Protein AF-A0A7C7IJE5-F1 (afdb_monomer_lite)

Secondary structure (DSSP, 8-state):
-----PPPTT----BSS--STT-EEEEES-S-----GGGGTTSHHHHHHHS---------HHHHHHHHHHHHHHHHTT--SEEEE--TTHHHHHHHHHHHHHT-EEEESS---HHHHHHHHH---SS-EEEEE-GGGHHHHHHHHHTTT--EEEEEEEESSEEEETTTEEEEHHHHHHHHHHHHHTT--

Sequence (189 aa):
MSTLGKIDSGTPIIKSGFSNKGDIVGIIGVSKLDLTYSDLKGSEYENFFYNTITGIPSIDLNLEKNVHNINRKLVKNKFLKSANDCSDGGLITTLLEKCFIGNLGFEFTKPISKEKLVPTLFGECNSRIVISADQNNKINIEKALSKSNVPFLWIGKVTEKNLKINNQININLTELKNKWSTKLNHISH

Structure (mmCIF, N/CA/C/O backbone):
data_AF-A0A7C7IJE5-F1
#
_entry.id   AF-A0A7C7IJE5-F1
#
loop_
_atom_site.group_PDB
_atom_site.id
_atom_site.type_symbol
_atom_site.label_atom_id
_atom_site.label_alt_id
_atom_site.label_comp_id
_atom_site.label_asym_id
_atom_site.label_entity_id
_atom_site.label_seq_id
_atom_site.pdbx_PDB_ins_code
_atom_site.Cartn_x
_atom_site.Cartn_y
_atom_site.Cartn_z
_atom_site.occupancy
_atom_site.B_iso_or_equiv
_atom_site.auth_seq_id
_atom_site.auth_comp_id
_atom_site.auth_asym_id
_atom_site.auth_atom_id
_atom_site.pdbx_PDB_model_num
ATOM 1 N N . MET A 1 1 ? -12.564 10.887 -15.207 1.00 45.19 1 MET A N 1
ATOM 2 C CA . MET A 1 1 ? -13.932 10.734 -14.662 1.00 45.19 1 MET A CA 1
ATOM 3 C C . MET A 1 1 ? -13.985 11.478 -13.340 1.00 45.19 1 MET A C 1
ATOM 5 O O . MET A 1 1 ? -13.096 11.263 -12.531 1.00 45.19 1 MET A O 1
ATOM 9 N N . SER A 1 2 ? -14.962 12.355 -13.127 1.00 33.16 2 SER A N 1
ATOM 10 C CA . SER A 1 2 ? -15.138 13.041 -11.839 1.00 33.16 2 SER A CA 1
ATOM 11 C C . SER A 1 2 ? -16.311 12.411 -11.097 1.00 33.16 2 SER A C 1
ATOM 13 O O . SER A 1 2 ? -17.360 12.179 -11.694 1.00 33.16 2 SER A O 1
ATOM 15 N N . THR A 1 3 ? -16.141 12.113 -9.810 1.00 63.78 3 THR A N 1
ATOM 16 C CA . THR A 1 3 ? -17.174 11.488 -8.969 1.00 63.78 3 THR A CA 1
ATOM 17 C C . THR A 1 3 ? -17.486 12.367 -7.763 1.00 63.78 3 THR A C 1
ATOM 19 O O . THR A 1 3 ? -16.565 12.829 -7.094 1.00 63.78 3 THR A O 1
ATOM 22 N N . LEU A 1 4 ? -18.771 12.555 -7.447 1.00 56.91 4 LEU A N 1
ATOM 23 C CA . LEU A 1 4 ? -19.226 13.219 -6.223 1.00 56.91 4 LEU A CA 1
ATOM 24 C C . LEU A 1 4 ? -19.706 12.162 -5.219 1.00 56.91 4 LEU A C 1
ATOM 26 O O . LEU A 1 4 ? -20.563 11.343 -5.543 1.00 56.91 4 LEU A O 1
ATOM 30 N N . GLY A 1 5 ? -19.164 12.186 -4.001 1.00 64.00 5 GLY A N 1
ATOM 31 C CA . GLY A 1 5 ? -19.556 11.291 -2.912 1.00 64.00 5 GLY A CA 1
ATOM 32 C C . GLY A 1 5 ? -20.059 12.071 -1.701 1.00 64.00 5 GLY A C 1
ATOM 33 O O . GLY A 1 5 ? -19.465 13.077 -1.317 1.00 64.00 5 GLY A O 1
ATOM 34 N N . LYS A 1 6 ? -21.142 11.602 -1.073 1.00 72.56 6 LYS A N 1
ATOM 35 C CA . LYS A 1 6 ? -21.612 12.128 0.214 1.00 72.56 6 LYS A CA 1
ATOM 36 C C . LYS A 1 6 ? -20.876 11.414 1.347 1.00 72.56 6 LYS A C 1
ATOM 38 O O . LYS A 1 6 ? -20.897 10.187 1.415 1.00 72.56 6 LYS A O 1
ATOM 43 N N . ILE A 1 7 ? -20.248 12.179 2.234 1.00 77.12 7 ILE A N 1
ATOM 44 C CA . ILE A 1 7 ? -19.642 11.655 3.461 1.00 77.12 7 ILE A CA 1
ATOM 45 C C . ILE A 1 7 ? -20.681 11.760 4.580 1.00 77.12 7 ILE A C 1
ATOM 47 O O . ILE A 1 7 ? -21.183 12.847 4.864 1.00 77.12 7 ILE A O 1
ATOM 51 N N . ASP A 1 8 ? -21.019 10.629 5.199 1.00 78.56 8 ASP A N 1
ATOM 52 C CA . ASP A 1 8 ? -21.942 10.603 6.335 1.00 78.56 8 ASP A CA 1
ATOM 53 C C . ASP A 1 8 ? -21.345 11.340 7.539 1.00 78.56 8 ASP A C 1
ATOM 55 O O . ASP A 1 8 ? -20.156 11.189 7.845 1.00 78.56 8 ASP A O 1
ATOM 59 N N . SER A 1 9 ? -22.191 12.075 8.268 1.00 74.44 9 SER A N 1
ATOM 60 C CA . SER A 1 9 ? -21.798 12.777 9.494 1.00 74.44 9 SER A CA 1
ATOM 61 C C . SER A 1 9 ? -21.109 11.832 10.487 1.00 74.44 9 SER A C 1
ATOM 63 O O . SER A 1 9 ? -21.558 10.708 10.718 1.00 74.44 9 SER A O 1
ATOM 65 N N . GLY A 1 10 ? -19.989 12.284 11.055 1.00 76.81 10 GLY A N 1
ATOM 66 C CA . GLY A 1 10 ? -19.174 11.507 11.994 1.00 76.81 10 GLY A CA 1
ATOM 67 C C . GLY A 1 10 ? -18.197 10.515 11.352 1.00 76.81 10 GLY A C 1
ATOM 68 O O . GLY A 1 10 ? -17.397 9.917 12.076 1.00 76.81 10 GLY A O 1
ATOM 69 N N . THR A 1 11 ? -18.202 10.352 10.022 1.00 79.19 11 THR A N 1
ATOM 70 C CA . THR A 1 11 ? -17.163 9.577 9.325 1.00 79.19 11 THR A CA 1
ATOM 71 C C . THR A 1 11 ? -15.846 10.356 9.350 1.00 79.19 11 THR A C 1
ATOM 73 O O . THR A 1 11 ? -15.813 11.500 8.893 1.00 79.19 11 THR A O 1
ATOM 76 N N . PRO A 1 12 ? -14.752 9.784 9.879 1.00 83.38 12 PRO A N 1
ATOM 77 C CA . PRO A 1 12 ? -13.479 10.486 9.938 1.00 83.38 12 PRO A CA 1
ATOM 78 C C . PRO A 1 12 ? -12.884 10.661 8.538 1.00 83.38 12 PRO A C 1
ATOM 80 O O . PRO A 1 12 ? -12.879 9.730 7.732 1.00 83.38 12 PRO A O 1
ATOM 83 N N . ILE A 1 13 ? -12.313 11.839 8.285 1.00 85.38 13 ILE A N 1
ATOM 84 C CA . ILE A 1 13 ? -11.424 12.056 7.144 1.00 85.38 13 ILE A CA 1
ATOM 85 C C . ILE A 1 13 ? -10.060 11.487 7.530 1.00 85.38 13 ILE A C 1
ATOM 87 O O . ILE A 1 13 ? -9.415 11.965 8.464 1.00 85.38 13 ILE A O 1
ATOM 91 N N . ILE A 1 14 ? -9.645 10.428 6.841 1.00 89.06 14 ILE A N 1
ATOM 92 C CA . ILE A 1 14 ? -8.342 9.795 7.050 1.00 89.06 14 ILE A CA 1
ATOM 93 C C . ILE A 1 14 ? -7.284 10.427 6.146 1.00 89.06 14 ILE A C 1
ATOM 95 O O . ILE A 1 14 ? -7.589 10.941 5.071 1.00 89.06 14 ILE A O 1
ATOM 99 N N . LYS A 1 15 ? -6.029 10.408 6.596 1.00 87.31 15 LYS A N 1
ATOM 100 C CA . LYS A 1 15 ? -4.912 11.006 5.860 1.00 87.31 15 LYS A CA 1
ATOM 101 C C . LYS A 1 15 ? -4.512 10.134 4.670 1.00 87.31 15 LYS A C 1
ATOM 103 O O . LYS A 1 15 ? -4.671 8.915 4.707 1.00 87.31 15 LYS A O 1
ATOM 108 N N . SER A 1 16 ? -3.915 10.754 3.657 1.00 88.38 16 SER A N 1
ATOM 109 C CA . SER A 1 16 ? -3.194 10.040 2.600 1.00 88.38 16 SER A CA 1
ATOM 110 C C . SER A 1 16 ? -1.831 9.547 3.105 1.00 88.38 16 SER A C 1
ATOM 112 O O . SER A 1 16 ? -1.499 8.374 2.981 1.00 88.38 16 SER A O 1
ATOM 114 N N . GLY A 1 17 ? -1.055 10.404 3.769 1.00 93.81 17 GLY A N 1
ATOM 115 C CA . GLY A 1 17 ? 0.273 10.055 4.283 1.00 93.81 17 GLY A CA 1
ATOM 116 C C . GLY A 1 17 ? 0.290 9.084 5.464 1.00 93.81 17 GLY A C 1
ATOM 117 O O . GLY A 1 17 ? -0.672 8.978 6.232 1.00 93.81 17 GLY A O 1
ATOM 118 N N . PHE A 1 18 ? 1.434 8.424 5.658 1.00 96.44 18 PHE A N 1
ATOM 119 C CA . PHE A 1 18 ? 1.707 7.718 6.908 1.00 96.44 18 PHE A CA 1
ATOM 120 C C . PHE A 1 18 ? 1.703 8.689 8.090 1.00 96.44 18 PHE A C 1
ATOM 122 O O . PHE A 1 18 ? 2.098 9.845 7.962 1.00 96.44 18 PHE A O 1
ATOM 129 N N . SER A 1 19 ? 1.203 8.223 9.236 1.00 93.38 19 SER A N 1
ATOM 130 C CA . SER A 1 19 ? 0.958 9.090 10.392 1.00 93.38 19 SER A CA 1
ATOM 131 C C . SER A 1 19 ? 1.971 8.883 11.506 1.00 93.38 19 SER A C 1
ATOM 133 O O . SER A 1 19 ? 2.520 9.870 11.986 1.00 93.38 19 SER A O 1
ATOM 135 N N . ASN A 1 20 ? 2.231 7.635 11.913 1.00 96.31 20 ASN A N 1
ATOM 136 C CA . ASN A 1 20 ? 3.144 7.355 13.019 1.00 96.31 20 ASN A CA 1
ATOM 137 C C . ASN A 1 20 ? 4.153 6.265 12.660 1.00 96.31 20 ASN A C 1
ATOM 139 O O . ASN A 1 20 ? 3.823 5.269 12.015 1.00 96.31 20 ASN A O 1
ATOM 143 N N . LYS A 1 21 ? 5.381 6.413 13.166 1.00 97.25 21 LYS A N 1
ATOM 144 C CA . LYS A 1 21 ? 6.361 5.323 13.208 1.00 97.25 21 LYS A CA 1
ATOM 145 C C . LYS A 1 21 ? 5.768 4.139 13.980 1.00 97.25 21 LYS A C 1
ATOM 147 O O . LYS A 1 21 ? 5.223 4.321 15.063 1.00 97.25 21 LYS A O 1
ATOM 152 N N . GLY A 1 22 ? 5.929 2.931 13.445 1.00 97.31 22 GLY A N 1
ATOM 153 C CA . GLY A 1 22 ? 5.417 1.704 14.055 1.00 97.31 22 GLY A CA 1
ATOM 154 C C . GLY A 1 22 ? 3.992 1.331 13.644 1.00 97.31 22 GLY A C 1
ATOM 155 O O . GLY A 1 22 ? 3.585 0.208 13.934 1.00 97.31 22 GLY A O 1
ATOM 156 N N . ASP A 1 23 ? 3.267 2.200 12.925 1.00 98.19 23 ASP A N 1
ATOM 157 C CA . ASP A 1 23 ? 1.996 1.820 12.302 1.00 98.19 23 ASP A CA 1
ATOM 158 C C . ASP A 1 23 ? 2.220 0.602 11.383 1.00 98.19 23 ASP A C 1
ATOM 160 O O . ASP A 1 23 ? 3.187 0.544 10.613 1.00 98.19 23 ASP A O 1
ATOM 164 N N . ILE A 1 24 ? 1.309 -0.368 11.438 1.00 98.25 24 ILE A N 1
ATOM 165 C CA . ILE A 1 24 ? 1.299 -1.505 10.514 1.00 98.25 24 ILE A CA 1
ATOM 166 C C . ILE A 1 24 ? 0.704 -1.096 9.178 1.00 98.25 24 ILE A C 1
ATOM 168 O O . ILE A 1 24 ? -0.234 -0.300 9.126 1.00 98.25 24 ILE A O 1
ATOM 172 N N . VAL A 1 25 ? 1.232 -1.668 8.098 1.00 98.38 25 VAL A N 1
ATOM 173 C CA . VAL A 1 25 ? 0.810 -1.365 6.727 1.00 98.38 25 VAL A CA 1
ATOM 174 C C . VAL A 1 25 ? 0.388 -2.641 6.022 1.00 98.38 25 VAL A C 1
ATOM 176 O O . VAL A 1 25 ? 1.098 -3.653 6.045 1.00 98.38 25 VAL A O 1
ATOM 179 N N . GLY A 1 26 ? -0.777 -2.588 5.388 1.00 97.81 26 GLY A N 1
ATOM 180 C CA . GLY A 1 26 ? -1.352 -3.702 4.650 1.00 97.81 26 GLY A CA 1
ATOM 181 C C . GLY A 1 26 ? -1.983 -3.258 3.341 1.00 97.81 26 GLY A C 1
ATOM 182 O O . GLY A 1 26 ? -2.162 -2.068 3.100 1.00 97.81 26 GLY A O 1
ATOM 183 N N . ILE A 1 27 ? -2.324 -4.232 2.507 1.00 97.38 27 ILE A N 1
ATOM 184 C CA . ILE A 1 27 ? -3.034 -4.040 1.248 1.00 97.38 27 ILE A CA 1
ATOM 185 C C . ILE A 1 27 ? -4.354 -4.806 1.337 1.00 97.38 27 ILE A C 1
ATOM 187 O O . ILE A 1 27 ? -4.361 -6.007 1.612 1.00 97.38 27 ILE A O 1
ATOM 191 N N . ILE A 1 28 ? -5.467 -4.112 1.117 1.00 97.38 28 ILE A N 1
ATOM 192 C CA . ILE A 1 28 ? -6.785 -4.713 0.893 1.00 97.38 28 ILE A CA 1
ATOM 193 C C . ILE A 1 28 ? -6.893 -5.043 -0.598 1.00 97.38 28 ILE A C 1
ATOM 195 O O . ILE A 1 28 ? -6.489 -4.227 -1.420 1.00 97.38 28 ILE A O 1
ATOM 199 N N . GLY A 1 29 ? -7.436 -6.210 -0.938 1.00 95.12 29 GLY A N 1
ATOM 200 C CA . GLY A 1 29 ? -7.634 -6.672 -2.314 1.00 95.12 29 GLY A CA 1
ATOM 201 C C . GLY A 1 29 ? -6.600 -7.679 -2.820 1.00 95.12 29 GLY A C 1
ATOM 202 O O . GLY A 1 29 ? -6.769 -8.227 -3.902 1.00 95.12 29 GLY A O 1
ATOM 203 N N . VAL A 1 30 ? -5.570 -8.002 -2.028 1.00 93.25 30 VAL A N 1
ATOM 204 C CA . VAL A 1 30 ? -4.547 -9.003 -2.388 1.00 93.25 30 VAL A CA 1
ATOM 205 C C . VAL A 1 30 ? -4.278 -9.957 -1.237 1.00 93.25 30 VAL A C 1
ATOM 207 O O . VAL A 1 30 ? -4.262 -9.549 -0.081 1.00 93.25 30 VAL A O 1
ATOM 210 N N . SER A 1 31 ? -4.040 -11.233 -1.539 1.00 91.94 31 SER A N 1
ATOM 211 C CA . SER A 1 31 ? -3.653 -12.243 -0.540 1.00 91.94 31 SER A CA 1
ATOM 212 C C . SER A 1 31 ? -2.152 -12.554 -0.557 1.00 91.94 31 SER A C 1
ATOM 214 O O . SER A 1 31 ? -1.628 -13.135 0.393 1.00 91.94 31 SER A O 1
ATOM 216 N N . LYS A 1 32 ? -1.444 -12.152 -1.618 1.00 91.81 32 LYS A N 1
ATOM 217 C CA . LYS A 1 32 ? -0.017 -12.412 -1.849 1.00 91.81 32 LYS A CA 1
ATOM 218 C C . LYS A 1 32 ? 0.596 -11.333 -2.748 1.00 91.81 32 LYS A C 1
ATOM 220 O O . LYS A 1 32 ? -0.111 -10.635 -3.466 1.00 91.81 32 LYS A O 1
ATOM 225 N N . LEU A 1 33 ? 1.916 -11.188 -2.651 1.00 90.50 33 LEU A N 1
ATOM 226 C CA . LEU A 1 33 ? 2.735 -10.335 -3.514 1.00 90.50 33 LEU A CA 1
ATOM 227 C C . LEU A 1 33 ? 3.362 -11.210 -4.600 1.00 90.50 33 LEU A C 1
ATOM 229 O O . LEU A 1 33 ? 4.497 -11.665 -4.461 1.00 90.50 33 LEU A O 1
ATOM 233 N N . ASP A 1 34 ? 2.579 -11.563 -5.614 1.00 88.69 34 ASP A N 1
ATOM 234 C CA . ASP A 1 34 ? 2.985 -12.557 -6.607 1.00 88.69 34 ASP A CA 1
ATOM 235 C C . ASP A 1 34 ? 2.747 -12.154 -8.054 1.00 88.69 34 ASP A C 1
ATOM 237 O O . ASP A 1 34 ? 2.728 -13.025 -8.924 1.00 88.69 34 ASP A O 1
ATOM 241 N N . LEU A 1 35 ? 2.643 -10.848 -8.294 1.00 90.38 35 LEU A N 1
ATOM 242 C CA . LEU A 1 35 ? 2.622 -10.312 -9.643 1.00 90.38 35 LEU A CA 1
ATOM 243 C C . LEU A 1 35 ? 3.841 -10.796 -10.430 1.00 90.38 35 LEU A C 1
ATOM 245 O O . LEU A 1 35 ? 4.930 -11.040 -9.898 1.00 90.38 35 LEU A O 1
ATOM 249 N N . THR A 1 36 ? 3.620 -10.928 -11.723 1.00 90.69 36 THR A N 1
ATOM 250 C CA . THR A 1 36 ? 4.546 -11.443 -12.718 1.00 90.69 36 THR A CA 1
ATOM 251 C C . THR A 1 36 ? 4.770 -10.394 -13.801 1.00 90.69 36 THR A C 1
ATOM 253 O O . THR A 1 36 ? 4.075 -9.384 -13.872 1.00 90.69 36 THR A O 1
ATOM 256 N N . TYR A 1 37 ? 5.741 -10.613 -14.684 1.00 87.88 37 TYR A N 1
ATOM 257 C CA . TYR A 1 37 ? 6.028 -9.656 -15.756 1.00 87.88 37 TYR A CA 1
ATOM 258 C C . TYR A 1 37 ? 4.852 -9.430 -16.719 1.00 87.88 37 TYR A C 1
ATOM 260 O O . TYR A 1 37 ? 4.802 -8.381 -17.354 1.00 87.88 37 TYR A O 1
ATOM 268 N N . SER A 1 38 ? 3.883 -10.351 -16.819 1.00 87.31 38 SER A N 1
ATOM 269 C CA . SER A 1 38 ? 2.664 -10.084 -17.594 1.00 87.31 38 SER A CA 1
ATOM 270 C C . SER A 1 38 ? 1.791 -8.999 -16.968 1.00 87.31 38 SER A C 1
ATOM 272 O O . SER A 1 38 ? 1.111 -8.296 -17.705 1.00 87.31 38 SER A O 1
ATOM 274 N N . ASP A 1 39 ? 1.860 -8.820 -15.647 1.00 88.31 39 ASP A N 1
ATOM 275 C CA . ASP A 1 39 ? 1.105 -7.805 -14.901 1.00 88.31 39 ASP A CA 1
ATOM 276 C C . ASP A 1 39 ? 1.731 -6.400 -15.003 1.00 88.31 39 ASP A C 1
ATOM 278 O O . ASP A 1 39 ? 1.190 -5.436 -14.466 1.00 88.31 39 ASP A O 1
ATOM 282 N N . LEU A 1 40 ? 2.878 -6.271 -15.684 1.00 88.06 40 LEU A N 1
ATOM 283 C CA . LEU A 1 40 ? 3.466 -4.980 -16.055 1.00 88.06 40 LEU A CA 1
ATOM 284 C C . LEU A 1 40 ? 2.922 -4.456 -17.387 1.00 88.06 40 LEU A C 1
ATOM 286 O O . LEU A 1 40 ? 3.121 -3.286 -17.702 1.00 88.06 40 LEU A O 1
ATOM 290 N N . LYS A 1 41 ? 2.264 -5.293 -18.192 1.00 86.56 41 LYS A N 1
ATOM 291 C CA . LYS A 1 41 ? 1.720 -4.846 -19.474 1.00 86.56 41 LYS A CA 1
ATOM 292 C C . LYS A 1 41 ? 0.618 -3.820 -19.240 1.00 86.56 41 LYS A C 1
ATOM 294 O O . LYS A 1 41 ? -0.281 -4.055 -18.439 1.00 86.56 41 LYS A O 1
ATOM 299 N N . GLY A 1 42 ? 0.658 -2.721 -19.979 1.00 82.62 42 GLY A N 1
ATOM 300 C CA . GLY A 1 42 ? -0.295 -1.625 -19.844 1.00 82.62 42 GLY A CA 1
ATOM 301 C C . GLY A 1 42 ? 0.009 -0.661 -18.695 1.00 82.62 42 GLY A C 1
ATOM 302 O O . GLY A 1 42 ? -0.802 0.224 -18.461 1.00 82.62 42 GLY A O 1
ATOM 303 N N . SER A 1 43 ? 1.136 -0.833 -17.991 1.00 86.06 43 SER A N 1
ATOM 304 C CA . SER A 1 43 ? 1.548 0.044 -16.886 1.00 86.06 43 SER A CA 1
ATOM 305 C C . SER A 1 43 ? 2.486 1.164 -17.334 1.00 86.06 43 SER A C 1
ATOM 307 O O . SER A 1 43 ? 3.171 1.049 -18.357 1.00 86.06 43 SER A O 1
ATOM 309 N N . GLU A 1 44 ? 2.639 2.189 -16.495 1.00 85.06 44 GLU A N 1
ATOM 310 C CA . GLU A 1 44 ? 3.655 3.231 -16.676 1.00 85.06 44 GLU A CA 1
ATOM 311 C C . GLU A 1 44 ? 5.082 2.668 -16.695 1.00 85.06 44 GLU A C 1
ATOM 313 O O . GLU A 1 44 ? 5.975 3.240 -17.321 1.00 85.06 44 GLU A O 1
ATOM 318 N N . TYR A 1 45 ? 5.317 1.513 -16.063 1.00 87.75 45 TYR A N 1
ATOM 319 C CA . TYR A 1 45 ? 6.603 0.826 -16.160 1.00 87.75 45 TYR A CA 1
ATOM 320 C C . TYR A 1 45 ? 6.886 0.353 -17.590 1.00 87.75 45 TYR A C 1
ATOM 322 O O . TYR A 1 45 ? 8.001 0.530 -18.082 1.00 87.75 45 TYR A O 1
ATOM 330 N N . GLU A 1 46 ? 5.896 -0.237 -18.270 1.00 88.50 46 GLU A N 1
ATOM 331 C CA . GLU A 1 46 ? 6.063 -0.677 -19.659 1.00 88.50 46 GLU A CA 1
ATOM 332 C C . GLU A 1 46 ? 6.310 0.521 -20.578 1.00 88.50 46 GLU A C 1
ATOM 334 O O . GLU A 1 46 ? 7.258 0.514 -21.369 1.00 88.50 46 GLU A O 1
ATOM 339 N N . ASN A 1 47 ? 5.520 1.578 -20.390 1.00 86.00 47 ASN A N 1
ATOM 340 C CA . ASN A 1 47 ? 5.649 2.814 -21.143 1.00 86.00 47 ASN A CA 1
ATOM 341 C C . ASN A 1 47 ? 7.045 3.434 -20.968 1.00 86.00 47 ASN A C 1
ATOM 343 O O . ASN A 1 47 ? 7.719 3.735 -21.946 1.00 86.00 47 ASN A O 1
ATOM 347 N N . PHE A 1 48 ? 7.530 3.553 -19.730 1.00 86.56 48 PHE A N 1
ATOM 348 C CA . PHE A 1 48 ? 8.808 4.202 -19.441 1.00 86.56 48 PHE A CA 1
ATOM 349 C C . PHE A 1 48 ? 10.032 3.412 -19.930 1.00 86.56 48 PHE A C 1
ATOM 351 O O . PHE A 1 48 ? 10.985 4.006 -20.432 1.00 86.56 48 PHE A O 1
ATOM 358 N N . PHE A 1 49 ? 10.049 2.085 -19.759 1.00 86.44 49 PHE A N 1
ATOM 359 C CA . PHE A 1 49 ? 11.226 1.271 -20.095 1.00 86.44 49 PHE A CA 1
ATOM 360 C C . PHE A 1 49 ? 11.228 0.751 -21.532 1.00 86.44 49 PHE A C 1
ATOM 362 O O . PHE A 1 49 ? 12.303 0.498 -22.078 1.00 86.44 49 PHE A O 1
ATOM 369 N N . TYR A 1 50 ? 10.053 0.580 -22.139 1.00 87.00 50 TYR A N 1
ATOM 370 C CA . TYR A 1 50 ? 9.913 -0.040 -23.456 1.00 87.00 50 TYR A CA 1
ATOM 371 C C . TYR A 1 50 ? 9.217 0.861 -24.484 1.00 87.00 50 TYR A C 1
ATOM 373 O O . TYR A 1 50 ? 9.081 0.442 -25.632 1.00 87.00 50 TYR A O 1
ATOM 381 N N . ASN A 1 51 ? 8.810 2.085 -24.114 1.00 86.50 51 ASN A N 1
ATOM 382 C CA . ASN A 1 51 ? 8.095 3.033 -24.980 1.00 86.50 51 ASN A CA 1
ATOM 383 C C . ASN A 1 51 ? 6.878 2.397 -25.675 1.00 86.50 51 ASN A C 1
ATOM 385 O O . ASN A 1 51 ? 6.612 2.649 -26.851 1.00 86.50 51 ASN A O 1
ATOM 389 N N . THR A 1 52 ? 6.164 1.525 -24.960 1.00 86.56 52 THR A N 1
ATOM 390 C CA . THR A 1 52 ? 4.997 0.801 -25.471 1.00 86.56 52 THR A CA 1
ATOM 391 C C . THR A 1 52 ? 3.974 0.566 -24.365 1.00 86.56 52 THR A C 1
ATOM 393 O O . THR A 1 52 ? 4.318 0.551 -23.186 1.00 86.56 52 THR A O 1
ATOM 396 N N . ILE A 1 53 ? 2.716 0.361 -24.755 1.00 83.19 53 ILE A N 1
ATOM 397 C CA . ILE A 1 53 ? 1.600 0.021 -23.868 1.00 83.19 53 ILE A CA 1
ATOM 398 C C . ILE A 1 53 ? 0.825 -1.102 -24.554 1.00 83.19 53 ILE A C 1
ATOM 400 O O . ILE A 1 53 ? 0.167 -0.877 -25.569 1.00 83.19 53 ILE A O 1
ATOM 404 N N . THR A 1 54 ? 0.947 -2.329 -24.045 1.00 83.12 54 THR A N 1
ATOM 405 C CA . THR A 1 54 ? 0.396 -3.523 -24.718 1.00 83.12 54 THR A CA 1
ATOM 406 C C . THR A 1 54 ? -0.681 -4.255 -23.917 1.00 83.12 54 THR A C 1
ATOM 408 O O . THR A 1 54 ? -1.368 -5.121 -24.462 1.00 83.12 54 THR A O 1
ATOM 411 N N . GLY A 1 55 ? -0.845 -3.927 -22.633 1.00 78.31 55 GLY A N 1
ATOM 412 C CA . GLY A 1 55 ? -1.838 -4.534 -21.745 1.00 78.31 55 GLY A CA 1
ATOM 413 C C . GLY A 1 55 ? -3.141 -3.746 -21.673 1.00 78.31 55 GLY A C 1
ATOM 414 O O . GLY A 1 55 ? -3.146 -2.521 -21.741 1.00 78.31 55 GLY A O 1
ATOM 415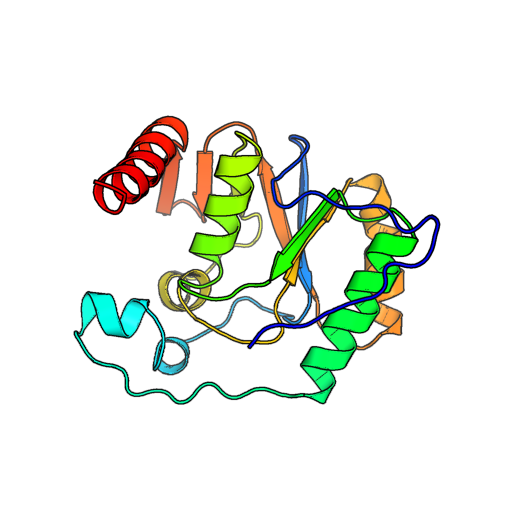 N N . ILE A 1 56 ? -4.251 -4.464 -21.499 1.00 75.31 56 ILE A N 1
ATOM 416 C CA . ILE A 1 56 ? -5.562 -3.879 -21.207 1.00 75.31 56 ILE A CA 1
ATOM 417 C C . ILE A 1 56 ? -5.851 -4.128 -19.723 1.00 75.31 56 ILE A C 1
ATOM 419 O O . ILE A 1 56 ? -5.893 -5.295 -19.320 1.00 75.31 56 ILE A O 1
ATOM 423 N N . PRO A 1 57 ? -6.074 -3.082 -18.909 1.00 71.81 57 PRO A N 1
ATOM 424 C CA . PRO A 1 57 ? -6.437 -3.257 -17.511 1.00 71.81 57 PRO A CA 1
ATOM 425 C C . PRO A 1 57 ? -7.735 -4.061 -17.389 1.00 71.81 57 PRO A C 1
ATOM 427 O O . PRO A 1 57 ? -8.778 -3.672 -17.914 1.00 71.81 57 PRO A O 1
ATOM 430 N N . SER A 1 58 ? -7.690 -5.179 -16.669 1.00 77.06 58 SER A N 1
ATOM 431 C CA . SER A 1 58 ? -8.890 -5.916 -16.273 1.00 77.06 58 SER A CA 1
ATOM 432 C C . SER A 1 58 ? -9.334 -5.485 -14.878 1.00 77.06 58 SER A C 1
ATOM 434 O O . SER A 1 58 ? -8.496 -5.269 -13.996 1.00 77.06 58 SER A O 1
ATOM 436 N N . ILE A 1 59 ? -10.644 -5.401 -14.651 1.00 85.25 59 ILE A N 1
ATOM 437 C CA . ILE A 1 59 ? -11.212 -5.098 -13.336 1.00 85.25 59 ILE A CA 1
ATOM 438 C C . ILE A 1 59 ? -12.321 -6.089 -12.989 1.00 85.25 59 ILE A C 1
ATOM 440 O O . ILE A 1 59 ? -13.252 -6.304 -13.764 1.00 85.25 59 ILE A O 1
ATOM 444 N N . ASP A 1 60 ? -12.231 -6.679 -11.798 1.00 90.31 60 ASP A N 1
ATOM 445 C CA . ASP A 1 60 ? -13.347 -7.396 -11.188 1.00 90.31 60 ASP A CA 1
ATOM 446 C C . ASP A 1 60 ? -14.190 -6.383 -10.405 1.00 90.31 60 ASP A C 1
ATOM 448 O O . ASP A 1 60 ? -13.826 -5.939 -9.316 1.00 90.31 60 ASP A O 1
ATOM 452 N N . LEU A 1 61 ? -15.338 -6.009 -10.971 1.00 92.50 61 LEU A N 1
ATOM 453 C CA . LEU A 1 61 ? -16.234 -5.015 -10.377 1.00 92.50 61 LEU A CA 1
ATOM 454 C C . LEU A 1 61 ? -16.796 -5.451 -9.015 1.00 92.50 61 LEU A C 1
ATOM 456 O O . LEU A 1 61 ? -17.094 -4.600 -8.173 1.00 92.50 61 LEU A O 1
ATOM 460 N N . ASN A 1 62 ? -16.948 -6.758 -8.776 1.00 93.62 62 ASN A N 1
ATOM 461 C CA . ASN A 1 62 ? -17.413 -7.261 -7.487 1.00 93.62 62 ASN A CA 1
ATOM 462 C C . ASN A 1 62 ? -16.314 -7.123 -6.437 1.00 93.62 62 ASN A C 1
ATOM 464 O O . ASN A 1 62 ? -16.590 -6.661 -5.326 1.00 93.62 62 ASN A O 1
ATOM 468 N N . LEU A 1 63 ? -15.076 -7.476 -6.792 1.00 94.00 63 LEU A N 1
ATOM 469 C CA . LEU A 1 63 ? -13.924 -7.263 -5.922 1.00 94.00 63 LEU A CA 1
ATOM 470 C C . LEU A 1 63 ? -13.743 -5.774 -5.614 1.00 94.00 63 LEU A C 1
ATOM 472 O O . LEU A 1 63 ? -13.686 -5.418 -4.439 1.00 94.00 63 LEU A O 1
ATOM 476 N N . GLU A 1 64 ? -13.754 -4.908 -6.630 1.00 94.25 64 GLU A N 1
ATOM 477 C CA . GLU A 1 64 ? -13.636 -3.451 -6.486 1.00 94.25 64 GLU A CA 1
ATOM 478 C C . GLU A 1 64 ? -14.678 -2.907 -5.501 1.00 94.25 64 GLU A C 1
ATOM 480 O O . GLU A 1 64 ? -14.357 -2.255 -4.502 1.00 94.25 64 GLU A O 1
ATOM 485 N N . LYS A 1 65 ? -15.952 -3.253 -5.723 1.00 94.56 65 LYS A N 1
ATOM 486 C CA . LYS A 1 65 ? -17.055 -2.859 -4.844 1.00 94.56 65 LYS A CA 1
ATOM 487 C C . LYS A 1 65 ? -16.827 -3.334 -3.410 1.00 94.56 65 LYS A C 1
ATOM 489 O O . LYS A 1 65 ? -17.038 -2.566 -2.467 1.00 94.56 65 LYS A O 1
ATOM 494 N N . ASN A 1 66 ? -16.405 -4.582 -3.225 1.00 95.44 66 ASN A N 1
ATOM 495 C CA . ASN A 1 66 ? -16.194 -5.161 -1.901 1.00 95.44 66 ASN A CA 1
ATOM 496 C C . ASN A 1 66 ? -15.002 -4.5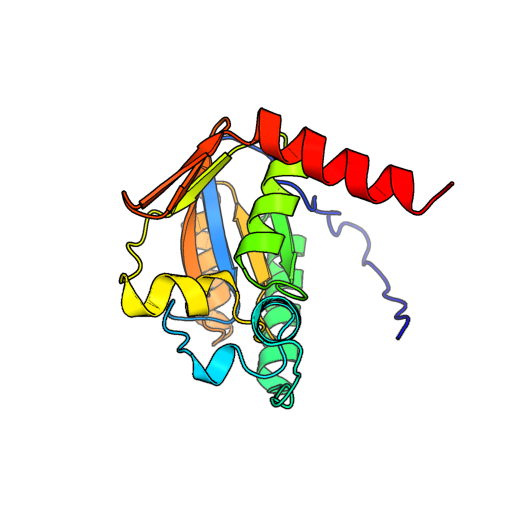23 -1.175 1.00 95.44 66 ASN A C 1
ATOM 498 O O . ASN A 1 66 ? -15.133 -4.200 0.008 1.00 95.44 66 ASN A O 1
ATOM 502 N N . VAL A 1 67 ? -13.898 -4.260 -1.880 1.00 96.50 67 VAL A N 1
ATOM 503 C CA . VAL A 1 67 ? -12.710 -3.548 -1.379 1.00 96.50 67 VAL A CA 1
ATOM 504 C C . VAL A 1 67 ? -13.088 -2.152 -0.881 1.00 96.50 67 VAL A C 1
ATOM 506 O O . VAL A 1 67 ? -12.782 -1.792 0.260 1.00 96.50 67 VAL A O 1
ATOM 509 N N . HIS A 1 68 ? -13.844 -1.385 -1.669 1.00 95.00 68 HIS A N 1
ATOM 510 C CA . HIS A 1 68 ? -14.304 -0.058 -1.247 1.00 95.00 68 HIS A CA 1
ATOM 511 C C . HIS A 1 68 ? -15.300 -0.116 -0.087 1.00 95.00 68 HIS A C 1
ATOM 513 O O . HIS A 1 68 ? -15.229 0.703 0.832 1.00 95.00 68 HIS A O 1
ATOM 519 N N . ASN A 1 69 ? -16.220 -1.085 -0.087 1.00 95.50 69 ASN A N 1
ATOM 520 C CA . ASN A 1 69 ? -17.183 -1.268 1.002 1.00 95.50 69 ASN A CA 1
ATOM 521 C C . ASN A 1 69 ? -16.481 -1.552 2.336 1.00 95.50 69 ASN A C 1
ATOM 523 O O . ASN A 1 69 ? -16.802 -0.917 3.348 1.00 95.50 69 ASN A O 1
ATOM 527 N N . ILE A 1 70 ? -15.520 -2.484 2.350 1.00 97.00 70 ILE A N 1
ATOM 528 C CA . ILE A 1 70 ? -14.794 -2.811 3.577 1.00 97.00 70 ILE A CA 1
ATOM 529 C C . ILE A 1 70 ? -13.892 -1.655 4.009 1.00 97.00 70 ILE A C 1
ATOM 531 O O . ILE A 1 70 ? -13.894 -1.321 5.193 1.00 97.00 70 ILE A O 1
ATOM 535 N N . ASN A 1 71 ? -13.224 -0.966 3.078 1.00 96.50 71 ASN A N 1
ATOM 536 C CA . ASN A 1 71 ? -12.426 0.219 3.390 1.00 96.50 71 ASN A CA 1
ATOM 537 C C . ASN A 1 71 ? -13.265 1.292 4.107 1.00 96.50 71 ASN A C 1
ATOM 539 O O . ASN A 1 71 ? -12.920 1.708 5.213 1.00 96.50 71 ASN A O 1
ATOM 543 N N . ARG A 1 72 ? -14.435 1.661 3.561 1.00 94.75 72 ARG A N 1
ATOM 544 C CA . ARG A 1 72 ? -15.338 2.635 4.208 1.00 94.75 72 ARG A CA 1
ATOM 545 C C . ARG A 1 72 ? -15.778 2.188 5.602 1.00 94.75 72 ARG A C 1
ATOM 547 O O . ARG A 1 72 ? -15.856 3.010 6.514 1.00 94.75 72 ARG A O 1
ATOM 554 N N . LYS A 1 73 ? -16.028 0.890 5.802 1.00 95.38 73 LYS A N 1
ATOM 555 C CA . LYS A 1 73 ? -16.372 0.334 7.120 1.00 95.38 73 LYS A CA 1
ATOM 556 C C . LYS A 1 73 ? -15.214 0.455 8.116 1.00 95.38 73 LYS A C 1
ATOM 558 O O . LYS A 1 73 ? -15.447 0.813 9.268 1.00 95.38 73 LYS A O 1
ATOM 563 N N . LEU A 1 74 ? -13.982 0.173 7.696 1.00 96.69 74 LEU A N 1
ATOM 564 C CA . LEU A 1 74 ? -12.791 0.312 8.543 1.00 96.69 74 LEU A CA 1
ATOM 565 C C . LEU A 1 74 ? -12.541 1.781 8.927 1.00 96.69 74 LEU A C 1
ATOM 567 O O . LEU A 1 74 ? -12.250 2.066 10.090 1.00 96.69 74 LEU A O 1
ATOM 571 N N . VAL A 1 75 ? -12.728 2.708 7.980 1.00 95.00 75 VAL A N 1
ATOM 572 C CA . VAL A 1 75 ? -12.658 4.159 8.220 1.00 95.00 75 VAL A CA 1
ATOM 573 C C . VAL A 1 75 ? -13.728 4.601 9.214 1.00 95.00 75 VAL A C 1
ATOM 575 O O . VAL A 1 75 ? -13.400 5.222 10.222 1.00 95.00 75 VAL A O 1
ATOM 578 N N . LYS A 1 76 ? -14.994 4.224 8.997 1.00 94.62 76 LYS A N 1
ATOM 579 C CA . LYS A 1 76 ? -16.113 4.579 9.887 1.00 94.62 76 LYS A CA 1
ATOM 580 C C . LYS A 1 76 ? -15.886 4.118 11.331 1.00 94.62 76 LYS A C 1
ATOM 582 O O . LYS A 1 76 ? -16.218 4.842 12.263 1.00 94.62 76 LYS A O 1
ATOM 587 N N . ASN A 1 77 ? -15.263 2.954 11.515 1.00 94.56 77 ASN A N 1
ATOM 588 C CA . ASN A 1 77 ? -14.916 2.414 12.833 1.00 94.56 77 ASN A CA 1
ATOM 589 C C . ASN A 1 77 ? -13.617 2.989 13.430 1.00 94.56 77 ASN A C 1
ATOM 591 O O . ASN A 1 77 ? -13.194 2.538 14.490 1.00 94.56 77 ASN A O 1
ATOM 595 N N . LYS A 1 78 ? -12.976 3.970 12.777 1.00 95.56 78 LYS A N 1
ATOM 596 C CA . LYS A 1 78 ? -11.718 4.604 13.218 1.00 95.56 78 LYS A CA 1
ATOM 597 C C . LYS A 1 78 ? -10.551 3.618 13.368 1.00 95.56 78 LYS A C 1
ATOM 599 O O . LYS A 1 78 ? -9.648 3.832 14.175 1.00 95.56 78 LYS A O 1
ATOM 604 N N . PHE A 1 79 ? -10.549 2.538 12.586 1.00 96.62 79 PHE A N 1
ATOM 605 C CA . PHE A 1 79 ? -9.481 1.538 12.649 1.00 96.62 79 PHE A CA 1
ATOM 606 C C . PHE A 1 79 ? -8.234 1.947 11.860 1.00 96.62 79 PHE A C 1
ATOM 608 O O . PHE A 1 79 ? -7.127 1.548 12.225 1.00 96.62 79 PHE A O 1
ATOM 615 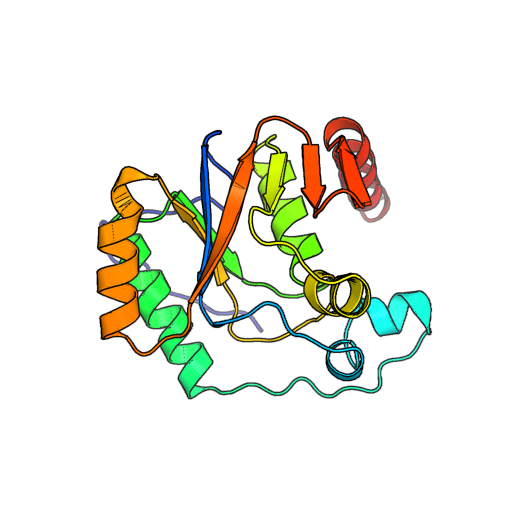N N . LEU A 1 80 ? -8.403 2.751 10.807 1.00 97.44 80 LEU A N 1
ATOM 616 C CA . LEU A 1 80 ? -7.325 3.154 9.902 1.00 97.44 80 LEU A CA 1
ATOM 617 C C . LEU A 1 80 ? -6.759 4.532 10.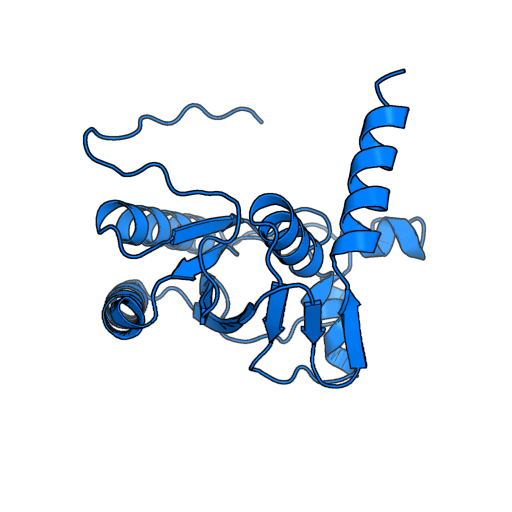258 1.00 97.44 80 LEU A C 1
ATOM 619 O O . LEU A 1 80 ? -7.484 5.432 10.678 1.00 97.44 80 LEU A O 1
ATOM 623 N N . LYS A 1 81 ? -5.456 4.696 10.032 1.00 96.38 81 LYS A N 1
ATOM 624 C CA . LYS A 1 81 ? -4.737 5.978 10.073 1.00 96.38 81 LYS A CA 1
ATOM 625 C C . LYS A 1 81 ? -4.613 6.596 8.682 1.00 96.38 81 LYS A C 1
ATOM 627 O O . LYS A 1 81 ? -4.702 7.814 8.546 1.00 96.38 81 LYS A O 1
ATOM 632 N N . SER A 1 82 ? -4.438 5.760 7.660 1.00 96.62 82 SER A N 1
ATOM 633 C CA . SER A 1 82 ? -4.395 6.184 6.261 1.00 96.62 82 SER A CA 1
ATOM 634 C C . SER A 1 82 ? -4.914 5.090 5.327 1.00 96.62 82 SER A C 1
ATOM 636 O O . SER A 1 82 ? -4.887 3.912 5.691 1.00 96.62 82 SER A O 1
ATOM 638 N N . ALA A 1 83 ? -5.364 5.477 4.132 1.00 96.31 83 ALA A N 1
ATOM 639 C CA . ALA A 1 83 ? -5.762 4.567 3.057 1.00 96.31 83 ALA A CA 1
ATOM 640 C C . ALA A 1 83 ? -5.613 5.265 1.695 1.00 96.31 83 ALA A C 1
ATOM 642 O O . ALA A 1 83 ? -6.096 6.384 1.546 1.00 96.31 83 ALA A O 1
ATOM 643 N N . ASN A 1 84 ? -4.963 4.616 0.727 1.00 94.19 84 ASN A N 1
ATOM 644 C CA . ASN A 1 84 ? -4.841 5.084 -0.660 1.00 94.19 84 ASN A CA 1
ATOM 645 C C . ASN A 1 84 ? -4.928 3.901 -1.614 1.00 94.19 84 ASN A C 1
ATOM 647 O O . ASN A 1 84 ? -4.404 2.833 -1.305 1.00 94.19 84 ASN A O 1
ATOM 651 N N . ASP A 1 85 ? -5.586 4.090 -2.745 1.00 92.75 85 ASP A N 1
ATOM 652 C CA . ASP A 1 85 ? -5.573 3.144 -3.851 1.00 92.75 85 ASP A CA 1
ATOM 653 C C . ASP A 1 85 ? -4.165 2.989 -4.451 1.00 92.75 85 ASP A C 1
ATOM 655 O O . ASP A 1 85 ? -3.336 3.898 -4.379 1.00 92.75 85 ASP A O 1
ATOM 659 N N . CYS A 1 86 ? -3.889 1.805 -5.004 1.00 90.25 86 CYS A N 1
ATOM 660 C CA . CYS A 1 86 ? -2.748 1.611 -5.895 1.00 90.25 86 CYS A CA 1
ATOM 661 C C . CYS A 1 86 ? -3.195 1.860 -7.332 1.00 90.25 86 CYS A C 1
ATOM 663 O O . CYS A 1 86 ? -3.931 1.039 -7.883 1.00 90.25 86 CYS A O 1
ATOM 665 N N . SER A 1 87 ? -2.709 2.944 -7.920 1.00 85.38 87 SER A N 1
ATOM 666 C CA . SER A 1 87 ? -2.980 3.352 -9.296 1.00 85.38 87 SER A CA 1
ATOM 667 C C . SER A 1 87 ? -1.666 3.409 -10.086 1.00 85.38 87 SER A C 1
ATOM 669 O O . SER A 1 87 ? -0.922 2.421 -10.087 1.00 85.38 87 SER A O 1
ATOM 671 N N . ASP A 1 88 ? -1.377 4.541 -10.722 1.00 85.12 88 ASP A N 1
ATOM 672 C CA . ASP A 1 88 ? -0.287 4.728 -11.674 1.00 85.12 88 ASP A CA 1
ATOM 673 C C . ASP A 1 88 ? 1.089 4.565 -11.003 1.00 85.12 88 ASP A C 1
ATOM 675 O O . ASP A 1 88 ? 1.359 5.035 -9.891 1.00 85.12 88 ASP A O 1
ATOM 679 N N . GLY A 1 89 ? 1.987 3.848 -11.675 1.00 84.94 89 GLY A N 1
ATOM 680 C CA . GLY A 1 89 ? 3.296 3.448 -11.163 1.00 84.94 89 GLY A CA 1
ATOM 681 C C . GLY A 1 89 ? 3.259 2.367 -10.072 1.00 84.94 89 GLY A C 1
ATOM 682 O O . GLY A 1 89 ? 4.313 1.964 -9.573 1.00 84.94 89 GLY A O 1
ATOM 683 N N . GLY A 1 90 ? 2.077 1.863 -9.710 1.00 91.12 90 GLY A N 1
ATOM 684 C CA . GLY A 1 90 ? 1.903 0.687 -8.866 1.00 91.12 90 GLY A CA 1
ATOM 685 C C . GLY A 1 90 ? 2.180 0.904 -7.374 1.00 91.12 90 GLY A C 1
ATOM 686 O O . GLY A 1 90 ? 2.161 2.012 -6.835 1.00 91.12 90 GLY A O 1
ATOM 687 N N . LEU A 1 91 ? 2.425 -0.205 -6.668 1.00 94.31 91 LEU A N 1
ATOM 688 C CA . LEU A 1 91 ? 2.579 -0.232 -5.208 1.00 94.31 91 LEU A CA 1
ATOM 689 C C . LEU A 1 91 ? 3.718 0.674 -4.717 1.00 94.31 91 LEU A C 1
ATOM 691 O O . LEU A 1 91 ? 3.615 1.272 -3.645 1.00 94.31 91 LEU A O 1
ATOM 695 N N . ILE A 1 92 ? 4.814 0.761 -5.472 1.00 94.19 92 ILE A N 1
ATOM 696 C CA . ILE A 1 92 ? 5.971 1.572 -5.091 1.00 94.19 92 ILE A CA 1
ATOM 697 C C . ILE A 1 92 ? 5.637 3.060 -5.053 1.00 94.19 92 ILE A C 1
ATOM 699 O O . ILE A 1 92 ? 6.005 3.723 -4.082 1.00 94.19 92 ILE A O 1
ATOM 703 N N . THR A 1 93 ? 4.904 3.567 -6.047 1.00 93.38 93 THR A N 1
ATOM 704 C CA . THR A 1 93 ? 4.469 4.966 -6.092 1.00 93.38 93 THR A CA 1
ATOM 705 C C . THR A 1 93 ? 3.573 5.270 -4.906 1.00 93.38 93 THR A C 1
ATOM 707 O O . THR A 1 93 ? 3.884 6.173 -4.131 1.00 93.38 93 THR A O 1
ATOM 710 N N . THR A 1 94 ? 2.555 4.438 -4.662 1.00 95.00 94 THR A N 1
ATOM 711 C CA . THR A 1 94 ? 1.662 4.603 -3.508 1.00 95.00 94 THR A CA 1
ATOM 712 C C . THR A 1 94 ? 2.438 4.629 -2.189 1.00 95.00 94 THR A C 1
ATOM 714 O O . THR A 1 94 ? 2.200 5.484 -1.340 1.00 95.00 94 THR A O 1
ATOM 717 N N . LEU A 1 95 ? 3.402 3.726 -1.983 1.00 95.62 95 LEU A N 1
ATOM 718 C CA . LEU A 1 95 ? 4.213 3.722 -0.759 1.00 95.62 95 LEU A CA 1
ATOM 719 C C . LEU A 1 95 ? 5.086 4.979 -0.635 1.00 95.62 95 LEU A C 1
ATOM 721 O O . LEU A 1 95 ? 5.176 5.546 0.455 1.00 95.62 95 LEU A O 1
ATOM 725 N N . LEU A 1 96 ? 5.710 5.424 -1.727 1.00 94.75 96 LEU A N 1
ATOM 726 C CA . LEU A 1 96 ? 6.544 6.625 -1.750 1.00 94.75 96 LEU A CA 1
ATOM 727 C C . LEU A 1 96 ? 5.734 7.887 -1.453 1.00 94.75 96 LEU A C 1
ATOM 729 O O . LEU A 1 96 ? 6.139 8.665 -0.594 1.00 94.75 96 LEU A O 1
ATOM 733 N N . GLU A 1 97 ? 4.574 8.064 -2.079 1.00 93.06 97 GLU A N 1
ATOM 734 C CA . GLU A 1 97 ? 3.679 9.193 -1.812 1.00 93.06 97 GLU A CA 1
ATOM 735 C C . GLU A 1 97 ? 3.262 9.237 -0.343 1.00 93.06 97 GLU A C 1
ATOM 737 O O . GLU A 1 97 ? 3.377 10.272 0.321 1.00 93.06 97 GLU A O 1
ATOM 742 N N . LYS A 1 98 ? 2.851 8.089 0.209 1.00 95.56 98 LYS A N 1
ATOM 743 C CA . LYS A 1 98 ? 2.463 7.988 1.619 1.00 95.56 98 LYS A CA 1
ATOM 744 C C . LYS A 1 98 ? 3.617 8.347 2.552 1.00 95.56 98 LYS A C 1
ATOM 746 O O . LYS A 1 98 ? 3.406 9.067 3.534 1.00 95.56 98 LYS A O 1
ATOM 751 N N . CYS A 1 99 ? 4.827 7.890 2.239 1.00 95.56 99 CYS A N 1
ATOM 752 C CA . CYS A 1 99 ? 6.043 8.266 2.949 1.00 95.56 99 CYS A CA 1
ATOM 753 C C . CYS A 1 99 ? 6.344 9.768 2.838 1.00 95.56 99 CYS A C 1
ATOM 755 O O . CYS A 1 99 ? 6.626 10.410 3.849 1.00 95.56 99 CYS A O 1
ATOM 757 N N . PHE A 1 100 ? 6.261 10.356 1.642 1.00 93.50 100 PHE A N 1
ATOM 758 C CA . PHE A 1 100 ? 6.578 11.766 1.412 1.00 93.50 100 PHE A CA 1
ATOM 759 C C . PHE A 1 100 ? 5.610 12.702 2.126 1.00 93.50 100 PHE A C 1
ATOM 761 O O . PHE A 1 100 ? 6.058 13.668 2.752 1.00 93.50 100 PHE A O 1
ATOM 768 N N . ILE A 1 101 ? 4.311 12.401 2.084 1.00 92.38 101 ILE A N 1
ATOM 769 C CA . ILE A 1 101 ? 3.275 13.172 2.781 1.00 92.38 101 ILE A CA 1
ATOM 770 C C . ILE A 1 101 ? 3.460 13.056 4.298 1.00 92.38 101 ILE A C 1
ATOM 772 O O . ILE A 1 101 ? 3.351 14.053 5.008 1.00 92.38 101 ILE A O 1
ATOM 776 N N . GLY A 1 102 ? 3.780 11.857 4.795 1.00 92.62 102 GLY A N 1
ATOM 777 C CA . GLY A 1 102 ? 4.021 11.612 6.219 1.00 92.62 102 GLY A CA 1
ATOM 778 C C . GLY A 1 102 ? 5.378 12.094 6.735 1.00 92.62 102 GLY A C 1
ATOM 779 O O . GLY A 1 102 ? 5.560 12.195 7.943 1.00 92.62 102 GLY A O 1
ATOM 780 N N . ASN A 1 103 ? 6.331 12.380 5.841 1.00 93.75 103 ASN A N 1
ATOM 781 C CA . ASN A 1 103 ? 7.752 12.536 6.168 1.00 93.75 103 ASN A CA 1
ATOM 782 C C . ASN A 1 103 ? 8.301 11.347 6.983 1.00 93.75 103 ASN A C 1
ATOM 784 O O . ASN A 1 103 ? 9.028 11.526 7.961 1.00 93.75 103 ASN A O 1
ATOM 788 N N . LEU A 1 104 ? 7.894 10.139 6.587 1.00 96.12 104 LEU A N 1
ATOM 789 C CA . LEU A 1 104 ? 8.206 8.877 7.251 1.00 96.12 104 LEU A CA 1
ATOM 790 C C . LEU A 1 104 ? 8.799 7.870 6.258 1.00 96.12 104 LEU A C 1
ATOM 792 O O . LEU A 1 104 ? 8.772 8.080 5.048 1.00 96.12 104 LEU A O 1
ATOM 796 N N . GLY A 1 105 ? 9.340 6.774 6.781 1.00 97.00 105 GLY A N 1
ATOM 797 C CA . GLY A 1 105 ? 9.842 5.642 6.008 1.00 97.00 105 GLY A CA 1
ATOM 798 C C . GLY A 1 105 ? 8.885 4.455 5.995 1.00 97.00 105 GLY A C 1
ATOM 799 O O . GLY A 1 105 ? 7.858 4.435 6.674 1.00 97.00 105 GLY A O 1
ATOM 800 N N . PHE A 1 106 ? 9.269 3.411 5.269 1.00 97.62 106 PHE A N 1
ATOM 801 C CA . PHE A 1 106 ? 8.529 2.159 5.195 1.00 97.62 106 PHE A CA 1
ATOM 802 C C . PHE A 1 106 ? 9.484 0.973 5.105 1.00 97.62 106 PHE A C 1
ATOM 804 O O . PHE A 1 106 ? 10.475 1.022 4.384 1.00 97.62 106 PHE A O 1
ATOM 811 N N . GLU A 1 107 ? 9.193 -0.096 5.833 1.00 97.25 107 GLU A N 1
ATOM 812 C CA . GLU A 1 107 ? 9.952 -1.342 5.777 1.00 97.25 107 GLU A CA 1
ATOM 813 C C . GLU A 1 107 ? 9.011 -2.503 5.473 1.00 97.25 107 GLU A C 1
ATOM 815 O O . GLU A 1 107 ? 8.089 -2.782 6.248 1.00 97.25 107 GLU A O 1
ATOM 820 N N . PHE A 1 108 ? 9.267 -3.193 4.360 1.00 96.06 108 PHE A N 1
ATOM 821 C CA . PHE A 1 108 ? 8.623 -4.469 4.080 1.00 96.06 108 PHE A CA 1
ATOM 822 C C . PHE A 1 108 ? 9.064 -5.503 5.115 1.00 96.06 108 PHE A C 1
ATOM 824 O O . PHE A 1 108 ? 10.253 -5.725 5.327 1.00 96.06 108 PHE A O 1
ATOM 831 N N . THR A 1 109 ? 8.095 -6.168 5.735 1.00 93.56 109 THR A N 1
ATOM 832 C CA . THR A 1 109 ? 8.338 -7.277 6.672 1.00 93.56 109 THR A CA 1
ATOM 833 C C . THR A 1 109 ? 8.097 -8.638 6.030 1.00 93.56 109 THR A C 1
ATOM 835 O O . THR A 1 109 ? 8.380 -9.666 6.644 1.00 93.56 109 THR A O 1
ATOM 838 N N . LYS A 1 110 ? 7.591 -8.660 4.791 1.00 87.56 110 LYS A N 1
ATOM 839 C CA . LYS A 1 110 ? 7.474 -9.864 3.971 1.00 87.56 110 LYS A CA 1
ATOM 840 C C . LYS A 1 110 ? 8.519 -9.835 2.860 1.00 87.56 110 LYS A C 1
ATOM 842 O O . LYS A 1 110 ? 8.494 -8.894 2.066 1.00 87.56 110 LYS A O 1
ATOM 847 N N . PRO A 1 111 ? 9.410 -10.838 2.782 1.00 87.31 111 PRO A N 1
ATOM 848 C CA . PRO A 1 111 ? 10.381 -10.896 1.708 1.00 87.31 111 PRO A CA 1
ATOM 849 C C . PRO A 1 111 ? 9.678 -11.118 0.367 1.00 87.31 111 PRO A C 1
ATOM 851 O O . PRO A 1 111 ? 8.769 -11.942 0.259 1.00 87.31 111 PRO A O 1
ATOM 854 N N . ILE A 1 112 ? 10.117 -10.387 -0.652 1.00 90.00 112 ILE A N 1
ATOM 855 C CA . ILE A 1 112 ? 9.683 -10.559 -2.043 1.00 90.00 112 ILE A CA 1
ATOM 856 C C . ILE A 1 112 ? 10.815 -11.267 -2.786 1.00 90.00 112 ILE A C 1
ATOM 858 O O . ILE A 1 112 ? 11.972 -10.876 -2.650 1.00 90.00 112 ILE A O 1
ATOM 862 N N . SER A 1 113 ? 10.539 -12.311 -3.561 1.00 90.50 113 SER A N 1
ATOM 863 C CA . SER A 1 113 ? 11.607 -12.962 -4.324 1.00 90.50 113 SER A CA 1
ATOM 864 C C . SER A 1 113 ? 12.151 -12.037 -5.420 1.00 90.50 113 SER A C 1
ATOM 866 O O . SER A 1 113 ? 11.459 -11.132 -5.895 1.00 90.50 113 SER A O 1
ATOM 868 N N . LYS A 1 114 ? 13.414 -12.232 -5.818 1.00 88.19 114 LYS A N 1
ATOM 869 C CA . LYS A 1 114 ? 14.092 -11.332 -6.765 1.00 88.19 114 LYS A CA 1
ATOM 870 C C . LYS A 1 114 ? 13.354 -11.264 -8.103 1.00 88.19 114 LYS A C 1
ATOM 872 O O . LYS A 1 114 ? 13.225 -10.178 -8.657 1.00 88.19 114 LYS A O 1
ATOM 877 N N . GLU A 1 115 ? 12.837 -12.391 -8.582 1.00 90.00 115 GLU A N 1
ATOM 878 C CA . GLU A 1 115 ? 12.082 -12.477 -9.833 1.00 90.00 115 GLU A CA 1
ATOM 879 C C . GLU A 1 115 ? 10.701 -11.806 -9.767 1.00 90.00 115 GLU A C 1
ATOM 881 O O . GLU A 1 115 ? 10.176 -11.392 -10.797 1.00 90.00 115 GLU A O 1
ATOM 886 N N . LYS A 1 116 ? 10.132 -11.640 -8.567 1.00 91.94 116 LYS A N 1
ATOM 887 C CA . LYS A 1 116 ? 8.826 -10.993 -8.356 1.00 91.94 116 LYS A CA 1
ATOM 888 C C . LYS A 1 116 ? 8.929 -9.532 -7.939 1.00 91.94 116 LYS A C 1
ATOM 890 O O . LYS A 1 116 ? 7.913 -8.840 -7.934 1.00 91.94 116 LYS A O 1
ATOM 895 N N . LEU A 1 117 ? 10.125 -9.054 -7.586 1.00 91.81 117 LEU A N 1
ATOM 896 C CA . LEU A 1 117 ? 10.331 -7.723 -7.015 1.00 91.81 117 LEU A CA 1
ATOM 897 C C . LEU A 1 117 ? 9.813 -6.616 -7.937 1.00 91.81 117 LEU A C 1
ATOM 899 O O . LEU A 1 117 ? 9.005 -5.801 -7.507 1.00 91.81 117 LEU A O 1
ATOM 903 N N . VAL A 1 118 ? 10.242 -6.605 -9.200 1.00 93.25 118 VAL A N 1
ATOM 904 C CA . VAL A 1 118 ? 9.842 -5.564 -10.159 1.00 93.25 118 VAL A CA 1
ATOM 905 C C . VAL A 1 118 ? 8.334 -5.621 -10.446 1.00 93.25 118 VAL A C 1
ATOM 907 O O . VAL A 1 118 ? 7.664 -4.626 -10.174 1.00 93.25 118 VAL A O 1
ATOM 910 N N . PRO A 1 119 ? 7.754 -6.761 -10.872 1.00 93.12 119 PRO A N 1
ATOM 911 C CA . PRO A 1 119 ? 6.306 -6.884 -11.035 1.00 93.12 119 PRO A CA 1
ATOM 912 C C . PRO A 1 119 ? 5.475 -6.485 -9.815 1.00 93.12 119 PRO A C 1
ATOM 914 O O . PRO A 1 119 ? 4.466 -5.803 -9.942 1.00 93.12 119 PRO A O 1
ATOM 917 N N . THR A 1 120 ? 5.899 -6.879 -8.614 1.00 93.38 120 THR A N 1
ATOM 918 C CA . THR A 1 120 ? 5.167 -6.571 -7.377 1.00 93.38 120 THR A CA 1
ATOM 919 C C . THR A 1 120 ? 5.133 -5.074 -7.096 1.00 93.38 120 THR A C 1
ATOM 921 O O . THR A 1 120 ? 4.119 -4.552 -6.632 1.00 93.38 120 THR A O 1
ATOM 924 N N . LEU A 1 121 ? 6.256 -4.396 -7.326 1.00 93.12 121 LEU A N 1
ATOM 925 C CA . LEU A 1 121 ? 6.405 -2.981 -7.017 1.00 93.12 121 LEU A CA 1
ATOM 926 C C . LEU A 1 121 ? 5.744 -2.091 -8.066 1.00 93.12 121 LEU A C 1
ATOM 928 O O . LEU A 1 121 ? 5.077 -1.135 -7.685 1.00 93.12 121 LEU A O 1
ATOM 932 N N . PHE A 1 122 ? 5.898 -2.425 -9.344 1.00 93.00 122 PHE A N 1
ATOM 933 C CA . PHE A 1 122 ? 5.506 -1.561 -10.457 1.00 93.00 122 PHE A CA 1
ATOM 934 C C . PHE A 1 122 ? 4.240 -2.015 -11.193 1.00 93.00 122 PHE A C 1
ATOM 936 O O . PHE A 1 122 ? 3.718 -1.263 -12.004 1.00 93.00 122 PHE A O 1
ATOM 943 N N . GLY A 1 123 ? 3.728 -3.219 -10.922 1.00 89.81 123 GLY A N 1
ATOM 944 C CA . GLY A 1 123 ? 2.497 -3.706 -11.540 1.00 89.81 123 GLY A CA 1
ATOM 945 C C . GLY A 1 123 ? 1.281 -2.884 -11.120 1.00 89.81 123 GLY A C 1
ATOM 946 O O . GLY A 1 123 ? 1.038 -2.665 -9.924 1.00 89.81 123 GLY A O 1
ATOM 947 N N . GLU A 1 124 ? 0.498 -2.470 -12.112 1.00 87.75 124 GLU A N 1
ATOM 948 C CA . GLU A 1 124 ? -0.701 -1.641 -11.974 1.00 87.75 124 GLU A CA 1
ATOM 949 C C . GLU A 1 124 ? -1.954 -2.518 -12.027 1.00 87.75 124 GLU A C 1
ATOM 951 O O . GLU A 1 124 ? -2.611 -2.686 -13.049 1.00 87.75 124 GLU A O 1
ATOM 956 N N . CYS A 1 125 ? -2.274 -3.134 -10.889 1.00 83.31 125 CYS A N 1
ATOM 957 C CA . CYS A 1 125 ? -3.500 -3.908 -10.720 1.00 83.31 125 CYS A CA 1
ATOM 958 C C . CYS A 1 125 ? -4.557 -3.103 -9.959 1.00 83.31 125 CYS A C 1
ATOM 960 O O . CYS A 1 125 ? -4.264 -2.543 -8.894 1.00 83.31 125 CYS A O 1
ATOM 962 N N . ASN A 1 126 ? -5.786 -3.141 -10.474 1.00 87.25 126 ASN A N 1
ATOM 963 C CA . ASN A 1 126 ? -6.977 -2.549 -9.864 1.00 87.25 126 ASN A CA 1
ATOM 964 C C . ASN A 1 126 ? -7.349 -3.219 -8.529 1.00 87.25 126 ASN A C 1
ATOM 966 O O . ASN A 1 126 ? -6.820 -4.273 -8.168 1.00 87.25 126 ASN A O 1
ATOM 970 N N . SER A 1 127 ? -8.298 -2.620 -7.804 1.00 92.38 127 SER A N 1
ATOM 971 C CA . SER A 1 127 ? -8.878 -3.179 -6.575 1.00 92.38 127 SER A CA 1
ATOM 972 C C . SER A 1 127 ? -7.897 -3.375 -5.425 1.00 92.38 127 SER A C 1
ATOM 974 O O . SER A 1 127 ? -8.068 -4.281 -4.612 1.00 92.38 127 SER A O 1
ATOM 976 N N . ARG A 1 128 ? -6.886 -2.506 -5.313 1.00 94.62 128 ARG A N 1
ATOM 977 C CA . ARG A 1 128 ? -5.902 -2.530 -4.224 1.00 94.62 128 ARG A CA 1
ATOM 978 C C . ARG A 1 128 ? -5.916 -1.225 -3.448 1.00 94.62 128 ARG A C 1
ATOM 980 O O . ARG A 1 128 ? -5.812 -0.160 -4.042 1.00 94.62 128 ARG A O 1
ATOM 987 N N . ILE A 1 129 ? -5.995 -1.313 -2.121 1.00 96.62 129 ILE A N 1
ATOM 988 C CA . ILE A 1 129 ? -5.893 -0.151 -1.226 1.00 96.62 129 ILE A CA 1
ATOM 989 C C . ILE A 1 129 ? -4.809 -0.414 -0.182 1.00 96.62 129 ILE A C 1
ATOM 991 O O . ILE A 1 129 ? -4.932 -1.338 0.624 1.00 96.62 129 ILE A O 1
ATOM 995 N N . VAL A 1 130 ? -3.770 0.422 -0.163 1.00 97.75 130 VAL A N 1
ATOM 996 C CA . VAL A 1 130 ? -2.742 0.452 0.881 1.00 97.75 130 VAL A CA 1
ATOM 997 C C . VAL A 1 130 ? -3.285 1.190 2.094 1.00 97.75 130 VAL A C 1
ATOM 999 O O . VAL A 1 130 ? -3.544 2.394 2.044 1.00 97.75 130 VAL A O 1
ATOM 1002 N N . ILE A 1 131 ? -3.395 0.477 3.209 1.00 98.00 131 ILE A N 1
ATOM 1003 C CA . ILE A 1 131 ? -3.849 1.004 4.493 1.00 98.00 131 ILE A CA 1
ATOM 1004 C C . ILE A 1 131 ? -2.704 1.068 5.501 1.00 98.00 131 ILE A C 1
ATOM 1006 O O . ILE A 1 131 ? -1.808 0.224 5.485 1.00 98.00 131 ILE A O 1
ATOM 1010 N N . SER A 1 132 ? -2.767 2.025 6.428 1.00 98.38 132 SER A N 1
ATOM 1011 C CA . SER A 1 132 ? -1.984 1.976 7.666 1.00 98.38 132 SER A CA 1
ATOM 1012 C C . SER A 1 132 ? -2.882 2.045 8.893 1.00 98.38 132 SER A C 1
ATOM 1014 O O . SER A 1 132 ? -3.944 2.674 8.863 1.00 98.38 132 SER A O 1
ATOM 1016 N N . ALA A 1 133 ? -2.466 1.401 9.979 1.00 98.12 133 ALA A N 1
ATOM 1017 C CA . ALA A 1 133 ? -3.215 1.359 11.226 1.00 98.12 133 ALA A CA 1
ATOM 1018 C C . ALA A 1 133 ? -2.293 1.245 12.442 1.00 98.12 133 ALA A C 1
ATOM 1020 O O . ALA A 1 133 ? -1.153 0.796 12.340 1.00 98.12 133 ALA A O 1
ATOM 1021 N N . ASP A 1 134 ? -2.832 1.604 13.604 1.00 97.88 134 ASP A N 1
ATOM 1022 C CA . ASP A 1 134 ? -2.198 1.306 14.885 1.00 97.88 134 ASP A CA 1
ATOM 1023 C C . ASP A 1 134 ? -2.160 -0.218 15.106 1.00 97.88 134 ASP A C 1
ATOM 1025 O O . ASP A 1 134 ? -3.123 -0.922 14.779 1.00 97.88 134 ASP A O 1
ATOM 1029 N N . GLN A 1 135 ? -1.075 -0.730 15.690 1.00 96.69 135 GLN A N 1
ATOM 1030 C CA . GLN A 1 135 ? -0.914 -2.155 15.995 1.00 96.69 135 GLN A CA 1
ATOM 1031 C C . GLN A 1 135 ? -2.079 -2.708 16.838 1.00 96.69 135 GLN A C 1
ATOM 1033 O O . GLN A 1 135 ? -2.500 -3.848 16.631 1.00 96.69 135 GLN A O 1
ATOM 1038 N N . ASN A 1 136 ? -2.647 -1.901 17.737 1.00 97.75 136 ASN A N 1
ATOM 1039 C CA . ASN A 1 136 ? -3.768 -2.290 18.595 1.00 97.75 136 ASN A CA 1
ATOM 1040 C C . ASN A 1 136 ? -5.055 -2.564 17.801 1.00 97.75 136 ASN A C 1
ATOM 1042 O O . ASN A 1 136 ? -5.905 -3.338 18.237 1.00 97.75 136 ASN A O 1
ATOM 1046 N N . ASN A 1 137 ? -5.192 -1.987 16.602 1.00 97.62 137 ASN A N 1
ATOM 1047 C CA . ASN A 1 137 ? -6.347 -2.218 15.735 1.00 97.62 137 ASN A CA 1
ATOM 1048 C C . ASN A 1 137 ? -6.213 -3.472 14.864 1.00 97.62 137 ASN A C 1
ATOM 1050 O O . ASN A 1 137 ? -7.196 -3.862 14.230 1.00 97.62 137 ASN A O 1
ATOM 1054 N N . LYS A 1 138 ? -5.046 -4.132 14.840 1.00 97.06 138 LYS A N 1
ATOM 1055 C CA . LYS A 1 138 ? -4.765 -5.272 13.953 1.00 97.06 138 LYS A CA 1
ATOM 1056 C C . LYS A 1 138 ? -5.855 -6.345 13.999 1.00 97.06 138 LYS A C 1
ATOM 1058 O O . LYS A 1 138 ? -6.440 -6.670 12.970 1.00 97.06 138 LYS A O 1
ATOM 1063 N N . ILE A 1 139 ? -6.175 -6.839 15.196 1.00 97.38 139 ILE A N 1
ATOM 1064 C CA . ILE A 1 139 ? -7.151 -7.925 15.390 1.00 97.38 139 ILE A CA 1
ATOM 1065 C C . ILE A 1 139 ? -8.551 -7.495 14.928 1.00 97.38 139 ILE A C 1
ATOM 1067 O O . ILE A 1 139 ? -9.284 -8.282 14.330 1.00 97.38 139 ILE A O 1
ATOM 1071 N N . ASN A 1 140 ? -8.936 -6.242 15.178 1.00 97.38 140 ASN A N 1
ATOM 1072 C CA . ASN A 1 140 ? -10.239 -5.716 14.768 1.00 97.38 140 ASN A CA 1
ATOM 1073 C C . ASN A 1 140 ? -10.346 -5.583 13.243 1.00 97.38 140 ASN A C 1
ATOM 1075 O O . ASN A 1 140 ? -11.385 -5.913 12.668 1.00 97.38 140 ASN A O 1
ATOM 1079 N N . ILE A 1 141 ? -9.263 -5.157 12.588 1.00 97.31 141 ILE A N 1
ATOM 1080 C CA . ILE A 1 141 ? -9.166 -5.062 11.128 1.00 97.31 141 ILE A CA 1
ATOM 1081 C C . ILE A 1 141 ? -9.260 -6.457 10.498 1.00 97.31 141 ILE A C 1
ATOM 1083 O O . ILE A 1 141 ? -10.097 -6.674 9.624 1.00 97.31 141 ILE A O 1
ATOM 1087 N N . GLU A 1 142 ? -8.486 -7.427 10.986 1.00 96.12 142 GLU A N 1
ATOM 1088 C CA . GLU A 1 142 ? -8.499 -8.813 10.490 1.00 96.12 142 GLU A CA 1
ATOM 1089 C C . GLU A 1 142 ? -9.877 -9.477 10.665 1.00 96.12 142 GLU A C 1
ATOM 1091 O O . GLU A 1 142 ? -10.391 -10.128 9.750 1.00 96.12 142 GLU A O 1
ATOM 1096 N N . LYS A 1 143 ? -10.545 -9.251 11.805 1.00 95.69 143 LYS A N 1
ATOM 1097 C CA . LYS A 1 143 ? -11.927 -9.710 12.043 1.00 95.69 143 LYS A CA 1
ATOM 1098 C C . LYS A 1 143 ? -12.942 -9.062 11.098 1.00 95.69 143 LYS A C 1
ATOM 1100 O O . LYS A 1 143 ? -13.918 -9.702 10.714 1.00 95.69 143 LYS A O 1
ATOM 1105 N N . ALA A 1 144 ? -12.764 -7.792 10.746 1.00 95.62 144 ALA A N 1
ATOM 1106 C CA . ALA A 1 144 ? -13.646 -7.121 9.796 1.00 95.62 144 ALA A CA 1
ATOM 1107 C C . ALA A 1 144 ? -13.427 -7.632 8.362 1.00 95.62 144 ALA A C 1
ATOM 1109 O O . ALA A 1 144 ? -14.407 -7.866 7.654 1.00 95.62 144 ALA A O 1
ATOM 1110 N N . LEU A 1 145 ? -12.168 -7.847 7.963 1.00 93.62 145 LEU A N 1
ATOM 1111 C CA . LEU A 1 145 ? -11.791 -8.317 6.627 1.00 93.62 145 LEU A CA 1
ATOM 1112 C C . LEU A 1 145 ? -12.209 -9.770 6.384 1.00 93.62 145 LEU A C 1
ATOM 1114 O O . LEU A 1 145 ? -12.837 -10.053 5.365 1.00 93.62 145 LEU A O 1
ATOM 1118 N N . SER A 1 146 ? -11.985 -10.665 7.351 1.00 90.81 146 SER A N 1
ATOM 1119 C CA . SER A 1 146 ? -12.425 -12.072 7.274 1.00 90.81 146 SER A CA 1
ATOM 1120 C C . SER A 1 146 ? -13.937 -12.219 7.060 1.00 90.81 146 SER A C 1
ATOM 1122 O O . SER A 1 146 ? -14.368 -13.078 6.299 1.00 90.81 146 SER A O 1
ATOM 1124 N N . LYS A 1 147 ? -14.754 -11.332 7.644 1.00 91.94 147 LYS A N 1
ATOM 1125 C CA . LYS A 1 147 ? -16.213 -11.301 7.423 1.00 91.94 147 LYS A CA 1
ATOM 1126 C C . LYS A 1 147 ? -16.630 -10.781 6.044 1.00 91.94 147 LYS A C 1
ATOM 1128 O O . LYS A 1 147 ? -17.787 -10.939 5.674 1.00 91.94 147 LYS A O 1
ATOM 1133 N N . SER A 1 148 ? -15.737 -10.105 5.323 1.00 86.94 148 SER A N 1
ATOM 1134 C CA . SER A 1 148 ? -16.036 -9.470 4.031 1.00 86.94 148 SER A CA 1
ATOM 1135 C C . SER A 1 148 ? -15.656 -10.315 2.813 1.00 86.94 148 SER A C 1
ATOM 1137 O O . SER A 1 148 ? -15.962 -9.912 1.697 1.00 86.94 148 SER A O 1
ATOM 1139 N N . ASN A 1 149 ? -15.000 -11.466 3.015 1.00 86.12 149 ASN A N 1
ATOM 1140 C CA . ASN A 1 149 ? -14.409 -12.296 1.955 1.00 86.12 149 ASN A CA 1
ATOM 1141 C C . ASN A 1 149 ? -13.496 -11.511 0.986 1.00 86.12 149 ASN A C 1
ATOM 1143 O O . ASN A 1 149 ? -13.314 -11.897 -0.166 1.00 86.12 149 ASN A O 1
ATOM 1147 N N . VAL A 1 150 ? -12.934 -10.387 1.446 1.00 94.50 150 VAL A N 1
ATOM 1148 C CA . VAL A 1 150 ? -11.983 -9.576 0.685 1.00 94.50 150 VAL A CA 1
ATOM 1149 C C . VAL A 1 150 ? -10.571 -10.020 1.061 1.00 94.50 150 VAL A C 1
ATOM 1151 O O . VAL A 1 150 ? -10.241 -10.021 2.253 1.00 94.50 150 VAL A O 1
ATOM 1154 N N . PRO A 1 151 ? -9.726 -10.396 0.085 1.00 95.31 151 PRO A N 1
ATOM 1155 C CA . PRO A 1 151 ? -8.346 -10.768 0.364 1.00 95.31 151 PRO A CA 1
ATOM 1156 C C . PRO A 1 151 ? -7.591 -9.583 0.970 1.00 95.31 151 PRO A C 1
ATOM 1158 O O . PRO A 1 151 ? -7.832 -8.429 0.621 1.00 95.31 151 PRO A O 1
ATOM 1161 N N . PHE A 1 152 ? -6.678 -9.855 1.894 1.00 96.38 152 PHE A N 1
ATOM 1162 C CA . PHE A 1 152 ? -5.837 -8.818 2.475 1.00 96.38 152 PHE A CA 1
ATOM 1163 C C . PHE A 1 152 ? -4.468 -9.364 2.859 1.00 96.38 152 PHE A C 1
ATOM 1165 O O . PHE A 1 152 ? -4.297 -10.559 3.119 1.00 96.38 152 PHE A O 1
ATOM 1172 N N . LEU A 1 153 ? -3.499 -8.456 2.941 1.00 96.50 153 LEU A N 1
ATOM 1173 C CA . LEU A 1 153 ? -2.124 -8.799 3.246 1.00 96.50 153 LEU A CA 1
ATOM 1174 C C . LEU A 1 153 ? -1.441 -7.700 4.057 1.00 96.50 153 LEU A C 1
ATOM 1176 O O . LEU A 1 153 ? -1.279 -6.588 3.571 1.00 96.50 153 LEU A O 1
ATOM 1180 N N . TRP A 1 154 ? -0.952 -8.017 5.257 1.00 97.62 154 TRP A N 1
ATOM 1181 C CA . TRP A 1 154 ? 0.034 -7.163 5.931 1.00 97.62 154 TRP A CA 1
ATOM 1182 C C . TRP A 1 154 ? 1.384 -7.279 5.224 1.00 97.62 154 TRP A C 1
ATOM 1184 O O . TRP A 1 154 ? 1.874 -8.394 5.024 1.00 97.62 154 TRP A O 1
ATOM 1194 N N . ILE A 1 155 ? 1.977 -6.144 4.859 1.00 96.88 155 ILE A N 1
ATOM 1195 C CA . ILE A 1 155 ? 3.197 -6.085 4.040 1.00 96.88 155 ILE A CA 1
ATOM 1196 C C . ILE A 1 155 ? 4.395 -5.496 4.779 1.00 96.88 155 ILE A C 1
ATOM 1198 O O . ILE A 1 155 ? 5.534 -5.770 4.406 1.00 96.88 155 ILE A O 1
ATOM 1202 N N . GLY A 1 156 ? 4.163 -4.700 5.822 1.00 97.31 156 GLY A N 1
ATOM 1203 C CA . GLY A 1 156 ? 5.250 -3.996 6.480 1.00 97.31 156 GLY A CA 1
ATOM 1204 C C . GLY A 1 156 ? 4.813 -3.087 7.612 1.00 97.31 156 GLY A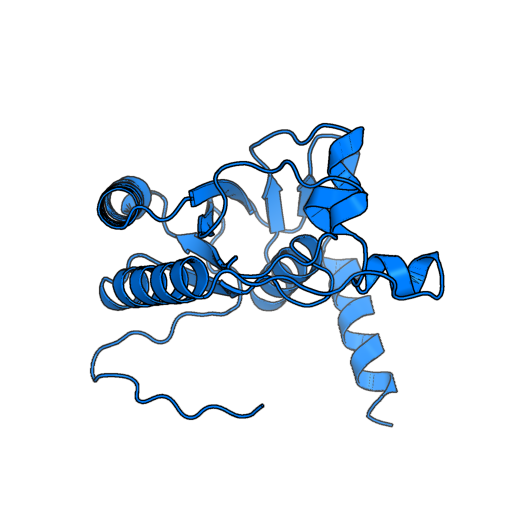 C 1
ATOM 1205 O O . GLY A 1 156 ? 3.707 -3.198 8.145 1.00 97.31 156 GLY A O 1
ATOM 1206 N N . LYS A 1 157 ? 5.714 -2.176 7.964 1.00 97.69 157 LYS A N 1
ATOM 1207 C CA . LYS A 1 157 ? 5.517 -1.174 9.011 1.00 97.69 157 LYS A CA 1
ATOM 1208 C C . LYS A 1 157 ? 6.117 0.167 8.612 1.00 97.69 157 LYS A C 1
ATOM 1210 O O . LYS A 1 157 ? 7.096 0.233 7.865 1.00 97.69 157 LYS A O 1
ATOM 1215 N N . VAL A 1 158 ? 5.549 1.232 9.153 1.00 98.19 158 VAL A N 1
ATOM 1216 C CA . VAL A 1 158 ? 6.068 2.589 8.998 1.00 98.19 158 VAL A CA 1
ATOM 1217 C C . VAL A 1 158 ? 7.337 2.754 9.837 1.00 98.19 158 VAL A C 1
ATOM 1219 O O . VAL A 1 158 ? 7.392 2.355 11.004 1.00 98.19 158 VAL A O 1
ATOM 1222 N N . THR A 1 159 ? 8.366 3.352 9.246 1.00 96.62 159 THR A N 1
ATOM 1223 C CA . THR A 1 159 ? 9.660 3.647 9.881 1.00 96.62 159 THR A CA 1
ATOM 1224 C C . THR A 1 159 ? 9.964 5.145 9.801 1.00 96.62 159 THR A C 1
ATOM 1226 O O . THR A 1 159 ? 9.081 5.935 9.485 1.00 96.62 159 THR A O 1
ATOM 1229 N N . GLU A 1 160 ? 11.181 5.579 10.132 1.00 92.88 160 GLU A N 1
ATOM 1230 C CA . GLU A 1 160 ? 11.496 7.012 10.209 1.00 92.88 160 GLU A CA 1
ATOM 1231 C C . GLU A 1 160 ? 11.779 7.669 8.861 1.00 92.88 160 GLU A C 1
ATOM 1233 O O . GLU A 1 160 ? 11.143 8.662 8.549 1.00 92.88 160 GLU A O 1
ATOM 1238 N N . LYS A 1 161 ? 12.748 7.185 8.074 1.00 88.31 161 LYS A N 1
ATOM 1239 C CA . LYS A 1 161 ? 13.207 7.932 6.882 1.00 88.31 161 LYS A CA 1
ATOM 1240 C C . LYS A 1 161 ? 13.537 7.090 5.659 1.00 88.31 161 LYS A C 1
ATOM 1242 O O . LYS A 1 161 ? 13.701 7.650 4.579 1.00 88.31 161 LYS A O 1
ATOM 1247 N N . ASN A 1 162 ? 13.641 5.771 5.803 1.00 93.56 162 ASN A N 1
ATOM 1248 C CA . ASN A 1 162 ? 14.090 4.922 4.707 1.00 93.56 162 ASN A CA 1
ATOM 1249 C C . ASN A 1 162 ? 12.946 4.087 4.155 1.00 93.56 162 ASN A C 1
ATOM 1251 O O . ASN A 1 162 ? 12.130 3.566 4.915 1.00 93.56 162 ASN A O 1
ATOM 1255 N N . LEU A 1 163 ? 12.947 3.909 2.838 1.00 95.00 163 LEU A N 1
ATOM 1256 C CA . LEU A 1 163 ? 12.235 2.816 2.199 1.00 95.00 163 LEU A CA 1
ATOM 1257 C C . LEU A 1 163 ? 13.157 1.597 2.160 1.00 95.00 163 LEU A C 1
ATOM 1259 O O . LEU A 1 163 ? 14.222 1.644 1.541 1.00 95.00 163 LEU A O 1
ATOM 1263 N N . LYS A 1 164 ? 12.739 0.518 2.821 1.00 95.62 164 LYS A N 1
ATOM 1264 C CA . LYS A 1 164 ? 13.460 -0.751 2.889 1.00 95.62 164 LYS A CA 1
ATOM 1265 C C . LYS A 1 164 ? 12.634 -1.871 2.271 1.00 95.62 164 LYS A C 1
ATOM 1267 O O . LYS A 1 164 ? 11.512 -2.129 2.712 1.00 95.62 164 LYS A O 1
ATOM 1272 N N . ILE A 1 165 ? 13.202 -2.539 1.271 1.00 92.81 165 ILE A N 1
ATOM 1273 C CA . ILE A 1 165 ? 12.594 -3.690 0.594 1.00 92.81 165 ILE A CA 1
ATOM 1274 C C . ILE A 1 165 ? 13.645 -4.794 0.505 1.00 92.81 165 ILE A C 1
ATOM 1276 O O . ILE A 1 165 ? 14.660 -4.644 -0.185 1.00 92.81 165 ILE A O 1
ATOM 1280 N N . ASN A 1 166 ? 13.402 -5.897 1.219 1.00 88.44 166 ASN A N 1
ATOM 1281 C CA . ASN A 1 166 ? 14.386 -6.960 1.438 1.00 88.44 166 ASN A CA 1
ATOM 1282 C C . ASN A 1 166 ? 15.744 -6.384 1.905 1.00 88.44 166 ASN A C 1
ATOM 1284 O O . ASN A 1 166 ? 15.802 -5.354 2.573 1.00 88.44 166 ASN A O 1
ATOM 1288 N N . ASN A 1 167 ? 16.840 -7.023 1.487 1.00 83.94 167 ASN A N 1
ATOM 1289 C CA . ASN A 1 167 ? 18.205 -6.506 1.613 1.00 83.94 167 ASN A CA 1
ATOM 1290 C C . ASN A 1 167 ? 18.665 -5.739 0.357 1.00 83.94 167 ASN A C 1
ATOM 1292 O O . ASN A 1 167 ? 19.823 -5.350 0.264 1.00 83.94 167 ASN A O 1
ATOM 1296 N N . GLN A 1 168 ? 17.791 -5.578 -0.639 1.00 83.44 168 GLN A N 1
ATOM 1297 C CA . GLN A 1 168 ? 18.161 -5.079 -1.969 1.00 83.44 168 GLN A CA 1
ATOM 1298 C C . GLN A 1 168 ? 17.944 -3.573 -2.109 1.00 83.44 168 GLN A C 1
ATOM 1300 O O . GLN A 1 168 ? 18.664 -2.919 -2.855 1.00 83.44 168 GLN A O 1
ATOM 1305 N N . ILE A 1 169 ? 16.945 -3.026 -1.412 1.00 88.38 169 ILE A N 1
ATOM 1306 C CA . ILE A 1 169 ? 16.567 -1.617 -1.506 1.00 88.38 169 ILE A CA 1
ATOM 1307 C C . ILE A 1 169 ? 16.608 -1.021 -0.103 1.00 88.38 169 ILE A C 1
ATOM 1309 O O . ILE A 1 169 ? 15.899 -1.479 0.790 1.00 88.38 169 ILE A O 1
ATOM 1313 N N . ASN A 1 170 ? 17.425 0.015 0.074 1.00 93.25 170 ASN A N 1
ATOM 1314 C CA . ASN A 1 170 ? 17.477 0.841 1.276 1.00 93.25 170 ASN A CA 1
ATOM 1315 C C . ASN A 1 170 ? 17.742 2.290 0.853 1.00 93.25 170 ASN A C 1
ATOM 1317 O O . ASN A 1 170 ? 18.890 2.693 0.679 1.00 93.25 170 ASN A O 1
ATOM 1321 N N . ILE A 1 171 ? 16.670 3.047 0.626 1.00 90.75 171 ILE A N 1
ATOM 1322 C CA . ILE A 1 171 ? 16.734 4.401 0.063 1.00 90.75 171 ILE A CA 1
ATOM 1323 C C . ILE A 1 171 ? 16.371 5.411 1.147 1.00 90.75 171 ILE A C 1
ATOM 1325 O O . ILE A 1 171 ? 15.321 5.281 1.776 1.00 90.75 171 ILE A O 1
ATOM 1329 N N . ASN A 1 172 ? 17.206 6.437 1.336 1.00 90.38 172 ASN A N 1
ATOM 1330 C CA . ASN A 1 172 ? 16.869 7.587 2.173 1.00 90.38 172 ASN A CA 1
ATOM 1331 C C . ASN A 1 172 ? 15.868 8.488 1.435 1.00 90.38 172 ASN A C 1
ATOM 1333 O O . ASN A 1 172 ? 16.155 9.014 0.360 1.00 90.38 172 ASN A O 1
ATOM 1337 N N . LEU A 1 173 ? 14.685 8.677 2.016 1.00 90.62 173 LEU A N 1
ATOM 1338 C CA . LEU A 1 173 ? 13.588 9.381 1.353 1.00 90.62 173 LEU A CA 1
ATOM 1339 C C . LEU A 1 173 ? 13.724 10.905 1.390 1.00 90.62 173 LEU A C 1
ATOM 1341 O O . LEU A 1 173 ? 13.028 11.583 0.640 1.00 90.62 173 LEU A O 1
ATOM 1345 N N . THR A 1 174 ? 14.637 11.447 2.199 1.00 83.19 174 THR A N 1
ATOM 1346 C CA . THR A 1 174 ? 14.884 12.898 2.277 1.00 83.19 174 THR A CA 1
ATOM 1347 C C . THR A 1 174 ? 15.364 13.443 0.930 1.00 83.19 174 THR A C 1
ATOM 1349 O O . THR A 1 174 ? 14.836 14.433 0.431 1.00 83.19 174 THR A O 1
ATOM 1352 N N . GLU A 1 175 ? 16.325 12.764 0.302 1.00 77.25 175 GLU A N 1
ATOM 1353 C CA . GLU A 1 175 ? 16.881 13.174 -0.994 1.00 77.25 175 GLU A CA 1
ATOM 1354 C C . GLU A 1 175 ? 15.897 12.928 -2.140 1.00 77.25 175 GLU A C 1
ATOM 1356 O O . GLU A 1 175 ? 15.776 13.739 -3.060 1.00 77.25 175 GLU A O 1
ATOM 1361 N N . LEU A 1 176 ? 15.161 11.814 -2.072 1.00 81.69 176 LEU A N 1
ATOM 1362 C CA . LEU A 1 176 ? 14.203 11.438 -3.105 1.00 81.69 176 LEU A CA 1
ATOM 1363 C C . LEU A 1 176 ? 12.997 12.385 -3.136 1.00 81.69 176 LEU A C 1
ATOM 1365 O O . LEU A 1 176 ? 12.560 12.778 -4.216 1.00 81.69 176 LEU A O 1
ATOM 1369 N N . LYS A 1 177 ? 12.507 12.813 -1.965 1.00 80.69 177 LYS A N 1
ATOM 1370 C CA . LYS A 1 177 ? 11.396 13.766 -1.847 1.00 80.69 177 LYS A CA 1
ATOM 1371 C C . LYS A 1 177 ? 11.710 15.095 -2.534 1.00 80.69 177 LYS A C 1
ATOM 1373 O O . LYS A 1 177 ? 10.847 15.629 -3.223 1.00 80.69 177 LYS A O 1
ATOM 1378 N N . ASN A 1 178 ? 12.943 15.589 -2.405 1.00 77.38 178 ASN A N 1
ATOM 1379 C CA . ASN A 1 178 ? 13.372 16.830 -3.054 1.00 77.38 178 ASN A CA 1
ATOM 1380 C C . ASN A 1 178 ? 13.370 16.720 -4.585 1.00 77.38 178 ASN A C 1
ATOM 1382 O O . ASN A 1 178 ? 12.987 17.664 -5.263 1.00 77.38 178 ASN A O 1
ATOM 1386 N N . LYS A 1 179 ? 13.762 15.568 -5.146 1.00 78.69 179 LYS A N 1
ATOM 1387 C CA . LYS A 1 179 ? 13.691 15.332 -6.602 1.00 78.69 179 LYS A CA 1
ATOM 1388 C C . LYS A 1 179 ? 12.252 15.190 -7.101 1.00 78.69 179 LYS A C 1
ATOM 1390 O O . LYS A 1 179 ? 11.945 15.581 -8.224 1.00 78.69 179 LYS A O 1
ATOM 1395 N N . TRP A 1 180 ? 11.382 14.604 -6.282 1.00 72.25 180 TRP A N 1
ATOM 1396 C CA . TRP A 1 180 ? 9.970 14.430 -6.612 1.00 72.25 180 TRP A CA 1
ATOM 1397 C C . TRP A 1 180 ? 9.222 15.772 -6.623 1.00 72.25 180 TRP A C 1
ATOM 1399 O O . TRP A 1 180 ? 8.474 16.044 -7.558 1.00 72.25 180 TRP A O 1
ATOM 1409 N N . SER A 1 181 ? 9.484 16.656 -5.652 1.00 72.00 181 SER A N 1
ATOM 1410 C CA . SER A 1 181 ? 8.857 17.983 -5.597 1.00 72.00 181 SER A CA 1
ATOM 1411 C C . SER A 1 181 ? 9.335 18.932 -6.700 1.00 72.00 181 SER A C 1
ATOM 1413 O O . SER A 1 181 ? 8.533 19.697 -7.231 1.00 72.00 181 SER A O 1
ATOM 1415 N N . THR A 1 182 ? 10.612 18.884 -7.093 1.00 64.31 182 THR A N 1
ATOM 1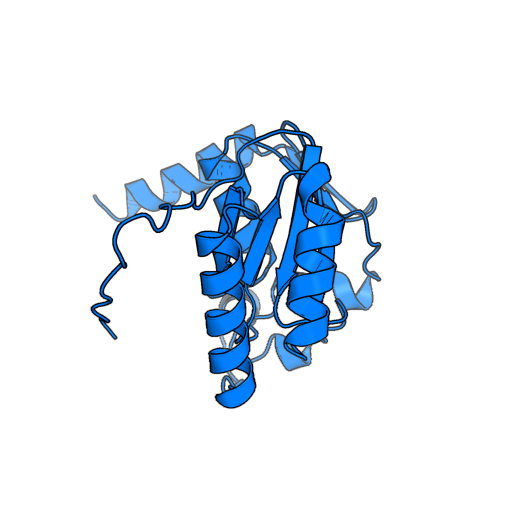416 C CA . THR A 1 182 ? 11.137 19.767 -8.148 1.00 64.31 182 THR A CA 1
ATOM 1417 C C . THR A 1 182 ? 10.586 19.432 -9.530 1.00 64.31 182 THR A C 1
ATOM 1419 O O . THR A 1 182 ? 10.301 20.348 -10.296 1.00 64.31 182 THR A O 1
ATOM 1422 N N . LYS A 1 183 ? 10.356 18.150 -9.844 1.00 61.06 183 LYS A N 1
ATOM 1423 C CA . LYS A 1 183 ? 9.742 17.739 -11.120 1.00 61.06 183 LYS A CA 1
ATOM 1424 C C . LYS A 1 183 ? 8.342 18.332 -11.333 1.00 61.06 183 LYS A C 1
ATOM 1426 O O . LYS A 1 183 ? 8.008 18.655 -12.466 1.00 61.06 183 LYS A O 1
ATOM 1431 N N . LEU A 1 184 ? 7.556 18.514 -10.268 1.00 55.44 184 LEU A N 1
ATOM 1432 C CA . LEU A 1 184 ? 6.232 19.149 -10.342 1.00 55.44 184 LEU A CA 1
ATOM 1433 C C . LEU A 1 184 ? 6.325 20.660 -10.599 1.00 55.44 184 LEU A C 1
ATOM 1435 O O . LEU A 1 184 ? 5.531 21.201 -11.363 1.00 55.44 184 LEU A O 1
ATOM 1439 N N . ASN A 1 185 ? 7.324 21.331 -10.020 1.00 48.53 185 ASN A N 1
ATOM 1440 C CA . ASN A 1 185 ? 7.518 22.776 -10.191 1.00 48.53 185 ASN A CA 1
ATOM 1441 C C . ASN A 1 185 ? 7.987 23.167 -11.602 1.00 48.53 185 ASN A C 1
ATOM 1443 O O . ASN A 1 185 ? 7.811 24.310 -12.002 1.00 48.53 185 ASN A O 1
ATOM 1447 N N . HIS A 1 186 ? 8.574 22.239 -12.362 1.00 48.75 186 HIS A N 1
ATOM 1448 C CA . HIS A 1 186 ? 8.996 22.486 -13.745 1.00 48.75 186 HIS A CA 1
ATOM 1449 C C . HIS A 1 186 ? 7.864 22.368 -14.777 1.00 48.75 186 HIS A C 1
ATOM 1451 O O . HIS A 1 186 ? 8.084 22.699 -15.933 1.00 48.75 186 HIS A O 1
ATOM 1457 N N . ILE A 1 187 ? 6.679 21.883 -14.389 1.00 46.66 187 ILE A N 1
ATOM 1458 C CA . ILE A 1 187 ? 5.510 21.765 -15.284 1.00 46.66 187 ILE A CA 1
ATOM 1459 C C . ILE A 1 187 ? 4.574 22.976 -15.121 1.00 46.66 187 ILE A C 1
ATOM 1461 O O . ILE A 1 187 ? 3.758 23.263 -15.992 1.00 46.66 187 ILE A O 1
ATOM 1465 N N . SER A 1 188 ? 4.690 23.706 -14.010 1.00 41.53 188 SER A N 1
ATOM 1466 C CA . SER A 1 188 ? 3.892 24.898 -13.715 1.00 41.53 188 SER A CA 1
ATOM 1467 C C . SER A 1 188 ? 4.549 26.214 -14.151 1.00 41.53 188 SER A C 1
ATOM 1469 O O . SER A 1 188 ? 4.027 27.275 -13.796 1.00 41.53 188 SER A O 1
ATOM 1471 N N . HIS A 1 189 ? 5.673 26.171 -14.879 1.00 34.84 189 HIS A N 1
ATOM 1472 C CA . HIS A 1 189 ? 6.371 27.325 -15.464 1.00 34.84 189 HIS A CA 1
ATOM 1473 C C . HIS A 1 189 ? 6.625 27.099 -16.954 1.00 34.84 189 HIS A C 1
ATOM 1475 O O . HIS A 1 189 ? 7.146 26.013 -17.292 1.00 34.84 189 HIS A O 1
#

pLDDT: mean 88.27, std 12.13, range [33.16, 98.38]

Foldseek 3Di:
DDDDDDDDPQQDDADLADADFFWFKKKWQDQDLAFAPVLLAQAPVCCVPPVDHGDDADDDPVLLVLLVVLVSVCRSVVFFRHKDWAAHQGQQVSQLVNCLVNVWEKAFPDADDPNSVNRSRRRGHPNMMMTTGDPVSVVVSVVSSVVSVIHMGGTTTIGRAWYHHPPPGTDGSVVVSVVVVVVVVVVVD

Radius of gyration: 16.66 Å; chains: 1; bounding box: 40×40×44 Å